Protein AF-A0A965QT17-F1 (afdb_monomer)

Radius of gyration: 15.64 Å; Cα contacts (8 Å, |Δi|>4): 327; chains: 1; bounding box: 33×34×44 Å

Nearest PDB structures (foldseek):
  8vh8-assembly3_C  TM=6.368E-01  e=1.138E-03  Pasteurella multocida
  2y99-assembly1_A  TM=5.067E-01  e=1.369E-01  Comamonas testosteroni
  4xsu-assembly1_B  TM=4.949E-01  e=5.332E-01  Nostoc sp. PCC 7120 = FACHB-418
  4xsu-assembly1_A  TM=4.653E-01  e=5.688E-01  Nostoc sp. PCC 7120 = FACHB-418
  2vut-assembly15_G  TM=4.336E-01  e=2.215E+00  Aspergillus nidulans FGSC A4

Sequence (183 aa):
MFAHFDPAGAFDPHVLHALGQYRRHADRLVVVSASARRLPAGLATMVDEFVPRENVGYDFCSWRDGLRVLRPHDYDEVICVNDSVYGPLFDLGPALADPRTADADLWGMVLSDQAAARGRPCRPHLQSWFLGMRRRLLSAPAFEEFWTAVRPLPTKLDVIERYEIGYSEHVRRAGFRIAALYD

Solvent-accessible surface area (backbone atoms only — not comparable to full-atom values): 10136 Å² total; per-residue (Å²): 65,37,24,40,76,35,99,85,34,60,82,51,73,63,52,55,48,19,49,58,54,51,43,77,76,39,97,69,35,37,38,20,21,34,46,27,84,68,80,59,77,91,42,61,88,54,39,79,40,79,45,59,46,70,79,59,35,58,59,67,40,31,47,42,59,43,40,69,73,66,45,59,73,81,40,66,60,50,47,40,32,44,66,92,52,94,42,67,89,58,83,58,64,66,69,77,67,32,76,72,38,68,86,34,28,35,32,22,56,37,38,39,58,65,36,80,46,94,92,50,75,61,49,71,17,41,47,64,61,33,35,38,36,21,41,77,37,52,72,29,67,69,42,49,59,51,53,75,62,63,63,70,54,98,43,72,62,52,42,38,49,60,45,36,38,32,46,39,47,51,44,46,74,70,72,46,42,72,30,33,77,39,111

Secondary structure (DSSP, 8-state):
-EEE--TTS---HHHHHHHHHHHTT-S--EEEESS-SS--GGGTTT-SEEEE--S-SHHHHHHHHHHHHH-GGG-SEEEEEESSS----S-SHHHHT-TTTTT-SEEEEEEE---SSTTSPP--EE-TTEEEEEHHHHTSHHHHHHHHH----SSHHHHIIIIIIHHHHHHHHTT--EEEEE-

Foldseek 3Di:
DEEEEDPQLDQDPLNVVALVQVLVPDPAAEYEYQRHPDDDPVCVVRHVYYHYDHNFQPQLVSVLVRCVVVVLLVDQKDKRAYPPDRDDPDHCVCVVPPPQCPQFQKEAAEWFQDALDPPGGGATFHARNIIMGGNVLSPDPLVVVLSVPRDGDPDPSCCCVCPGRVNRVSCVVVVTGYGHNYD

pLDDT: mean 95.93, std 2.85, range [86.31, 98.81]

Structure (mmCIF, N/CA/C/O backbone):
data_AF-A0A965QT17-F1
#
_entry.id   AF-A0A965QT17-F1
#
loop_
_atom_site.group_PDB
_atom_site.id
_atom_site.type_symbol
_atom_site.label_atom_id
_atom_site.label_alt_id
_atom_site.label_comp_id
_atom_site.label_asym_id
_atom_site.label_entity_id
_atom_site.label_seq_id
_atom_site.pdbx_PDB_ins_code
_atom_site.Cartn_x
_atom_site.Cartn_y
_atom_site.Cartn_z
_atom_site.occupancy
_atom_site.B_iso_or_equiv
_atom_site.auth_seq_id
_atom_site.auth_comp_id
_atom_site.auth_asym_id
_atom_site.auth_atom_id
_atom_site.pdbx_PDB_model_num
ATOM 1 N N . MET A 1 1 ? -3.421 -1.357 -5.075 1.00 96.56 1 MET A N 1
ATOM 2 C CA . MET A 1 1 ? -2.239 -0.495 -5.290 1.00 96.56 1 MET A CA 1
ATOM 3 C C . MET A 1 1 ? -0.981 -1.282 -4.965 1.00 96.56 1 MET A C 1
ATOM 5 O O . MET A 1 1 ? -0.827 -1.678 -3.820 1.00 96.56 1 MET A O 1
ATOM 9 N N . PHE A 1 2 ? -0.092 -1.497 -5.933 1.00 98.19 2 PHE A N 1
ATOM 10 C CA . PHE A 1 2 ? 1.164 -2.226 -5.731 1.00 98.19 2 PHE A CA 1
ATOM 11 C C . PHE A 1 2 ? 2.357 -1.286 -5.945 1.00 98.19 2 PHE A C 1
ATOM 13 O O . PHE A 1 2 ? 2.537 -0.764 -7.047 1.00 98.19 2 PHE A O 1
ATOM 20 N N . ALA A 1 3 ? 3.146 -1.038 -4.902 1.00 98.19 3 ALA A N 1
ATOM 21 C CA . ALA A 1 3 ? 4.411 -0.316 -4.997 1.00 98.19 3 ALA A CA 1
ATOM 22 C C . ALA A 1 3 ? 5.526 -1.299 -5.374 1.00 98.19 3 ALA A C 1
ATOM 24 O O . ALA A 1 3 ? 5.697 -2.314 -4.707 1.00 98.19 3 ALA A O 1
ATOM 25 N N . HIS A 1 4 ? 6.240 -1.002 -6.459 1.00 98.00 4 HIS A N 1
ATOM 26 C CA . HIS A 1 4 ? 7.287 -1.856 -7.012 1.00 98.00 4 HIS A CA 1
ATOM 27 C C . HIS A 1 4 ? 8.639 -1.141 -7.037 1.00 98.00 4 HIS A C 1
ATOM 29 O O . HIS A 1 4 ? 8.757 -0.039 -7.598 1.00 98.00 4 HIS A O 1
ATOM 35 N N . PHE A 1 5 ? 9.671 -1.793 -6.520 1.00 96.44 5 PHE A N 1
ATOM 36 C CA . PHE A 1 5 ? 11.053 -1.378 -6.658 1.00 96.44 5 PHE A CA 1
ATOM 37 C C . PHE A 1 5 ? 11.979 -2.579 -6.846 1.00 96.44 5 PHE A C 1
ATOM 39 O O . PHE A 1 5 ? 12.049 -3.489 -6.032 1.00 96.44 5 PHE A O 1
ATOM 46 N N . ASP A 1 6 ? 12.810 -2.470 -7.872 1.00 95.88 6 ASP A N 1
ATOM 47 C CA . ASP A 1 6 ? 13.912 -3.386 -8.135 1.00 95.88 6 ASP A CA 1
ATOM 48 C C . ASP A 1 6 ? 15.142 -2.578 -8.584 1.00 95.88 6 ASP A C 1
ATOM 50 O O . ASP A 1 6 ? 14.982 -1.689 -9.431 1.00 95.88 6 ASP A O 1
ATOM 54 N N . PRO A 1 7 ? 16.360 -2.848 -8.073 1.00 93.25 7 PRO A N 1
ATOM 55 C CA . PRO A 1 7 ? 17.566 -2.113 -8.457 1.00 93.25 7 PRO A CA 1
ATOM 56 C C . PRO A 1 7 ? 17.887 -2.137 -9.959 1.00 93.25 7 PRO A C 1
ATOM 58 O O . PRO A 1 7 ? 18.485 -1.186 -10.461 1.00 93.25 7 PRO A O 1
ATOM 61 N N . ALA A 1 8 ? 17.497 -3.193 -10.678 1.00 94.62 8 ALA A N 1
ATOM 62 C CA . ALA A 1 8 ? 17.659 -3.323 -12.126 1.00 94.62 8 ALA A CA 1
ATOM 63 C C . ALA A 1 8 ? 16.395 -2.917 -12.913 1.00 94.62 8 ALA A C 1
ATOM 65 O O . ALA A 1 8 ? 16.397 -2.939 -14.146 1.00 94.62 8 ALA A O 1
ATOM 66 N N . GLY A 1 9 ? 15.315 -2.530 -12.226 1.00 94.06 9 GLY A N 1
ATOM 67 C CA . GLY A 1 9 ? 14.012 -2.259 -12.833 1.00 94.06 9 GLY A CA 1
ATOM 68 C C . GLY A 1 9 ? 13.319 -3.508 -13.384 1.00 94.06 9 GLY A C 1
ATOM 69 O O . GLY A 1 9 ? 12.422 -3.379 -14.222 1.00 94.06 9 GLY A O 1
ATOM 70 N N . ALA A 1 10 ? 13.748 -4.698 -12.962 1.00 95.94 10 ALA A N 1
ATOM 71 C CA . ALA A 1 10 ? 13.149 -5.969 -13.333 1.00 95.94 10 ALA A CA 1
ATOM 72 C C . ALA A 1 10 ? 11.898 -6.254 -12.495 1.00 95.94 10 ALA A C 1
ATOM 74 O O . ALA A 1 10 ? 11.727 -5.712 -11.413 1.00 95.94 10 ALA A O 1
ATOM 75 N N . PHE A 1 11 ? 11.022 -7.113 -13.013 1.00 96.75 11 PHE A N 1
ATOM 76 C CA . PHE A 1 11 ? 9.922 -7.689 -12.246 1.00 96.75 11 PHE A CA 1
ATOM 77 C C . PHE A 1 11 ? 10.277 -9.140 -11.945 1.00 96.75 11 PHE A C 1
ATOM 79 O O . PHE A 1 11 ? 10.173 -10.001 -12.824 1.00 96.75 11 PHE A O 1
ATOM 86 N N . ASP A 1 12 ? 10.724 -9.398 -10.722 1.00 95.31 12 ASP A N 1
ATOM 87 C CA . ASP A 1 12 ? 11.158 -10.729 -10.312 1.00 95.31 12 ASP A CA 1
ATOM 88 C C . ASP A 1 12 ? 10.005 -11.745 -10.298 1.00 95.31 12 ASP A C 1
ATOM 90 O O . ASP A 1 12 ? 8.842 -11.371 -10.117 1.00 95.31 12 ASP A O 1
ATOM 94 N N . PRO A 1 13 ? 10.294 -13.058 -10.406 1.00 94.81 13 PRO A N 1
ATOM 95 C CA . PRO A 1 13 ? 9.265 -14.099 -10.406 1.00 94.81 13 PRO A CA 1
ATOM 96 C C . PRO A 1 13 ? 8.286 -14.025 -9.225 1.00 94.81 13 PRO A C 1
ATOM 98 O O . PRO A 1 13 ? 7.099 -14.304 -9.393 1.00 94.81 13 PRO A O 1
ATOM 101 N N . HIS A 1 14 ? 8.756 -13.619 -8.041 1.00 94.25 14 HIS A N 1
ATOM 102 C CA . HIS A 1 14 ? 7.897 -13.459 -6.867 1.00 94.25 14 HIS A CA 1
ATOM 103 C C . HIS A 1 14 ? 6.927 -12.273 -7.012 1.00 94.25 14 HIS A C 1
ATOM 105 O O . HIS A 1 14 ? 5.775 -12.387 -6.600 1.00 94.25 14 HIS A O 1
ATOM 111 N N . VAL A 1 15 ? 7.343 -11.181 -7.665 1.00 96.19 15 VAL A N 1
ATOM 112 C CA . VAL A 1 15 ? 6.473 -10.042 -7.996 1.00 96.19 15 VAL A CA 1
ATOM 113 C C . VAL A 1 15 ? 5.411 -10.480 -8.999 1.00 96.19 15 VAL A C 1
ATOM 115 O O . VAL A 1 15 ? 4.235 -10.163 -8.832 1.00 96.19 15 VAL A O 1
ATOM 118 N N . LEU A 1 16 ? 5.791 -11.267 -10.013 1.00 95.56 16 LEU A N 1
ATOM 119 C CA . LEU A 1 16 ? 4.835 -11.800 -10.992 1.00 95.56 16 LEU A CA 1
ATOM 120 C C . LEU A 1 16 ? 3.768 -12.661 -10.316 1.00 95.56 16 LEU A C 1
ATOM 122 O O . LEU A 1 16 ? 2.577 -12.523 -10.599 1.00 95.56 16 LEU A O 1
ATOM 126 N N . HIS A 1 17 ? 4.200 -13.524 -9.396 1.00 95.00 17 HIS A N 1
ATOM 127 C CA . HIS A 1 17 ? 3.304 -14.339 -8.590 1.00 95.00 17 HIS A CA 1
ATOM 128 C C . HIS A 1 17 ? 2.365 -13.471 -7.744 1.00 95.00 17 HIS A C 1
ATOM 130 O O . HIS A 1 17 ? 1.152 -13.675 -7.782 1.00 95.00 17 HIS A O 1
ATOM 136 N N . ALA A 1 18 ? 2.911 -12.483 -7.031 1.00 96.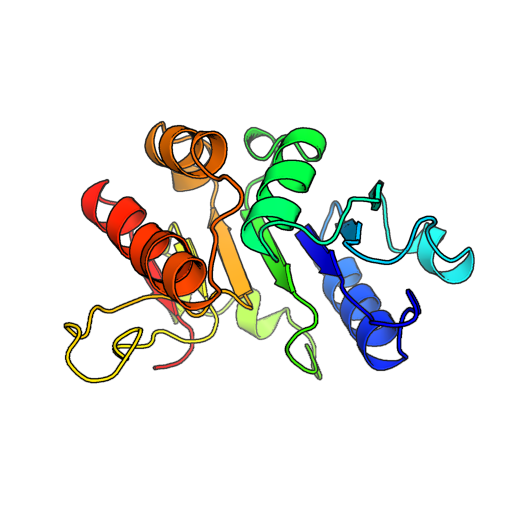25 18 ALA A N 1
ATOM 137 C CA . ALA A 1 18 ? 2.151 -11.579 -6.178 1.00 96.25 18 ALA A CA 1
ATOM 138 C C . ALA A 1 18 ? 1.067 -10.828 -6.963 1.00 96.25 18 ALA A C 1
ATOM 140 O O . ALA A 1 18 ? -0.102 -10.848 -6.578 1.00 96.25 18 ALA A O 1
ATOM 141 N N . LEU A 1 19 ? 1.424 -10.227 -8.104 1.00 96.81 19 LEU A N 1
ATOM 142 C CA . LEU A 1 19 ? 0.476 -9.543 -8.988 1.00 96.81 19 LEU A CA 1
ATOM 143 C C . LEU A 1 19 ? -0.631 -10.489 -9.467 1.00 96.81 19 LEU A C 1
ATOM 145 O O . LEU A 1 19 ? -1.801 -10.109 -9.471 1.00 96.81 19 LEU A O 1
ATOM 149 N N . GLY A 1 20 ? -0.279 -11.734 -9.799 1.00 95.62 20 GLY A N 1
ATOM 150 C CA . GLY A 1 20 ? -1.243 -12.770 -10.160 1.00 95.62 20 GLY A CA 1
ATOM 151 C C . GLY A 1 20 ? -2.225 -13.108 -9.035 1.00 95.62 20 GLY A C 1
ATOM 152 O O . GLY A 1 20 ? -3.404 -13.318 -9.313 1.00 95.62 20 GLY A O 1
ATOM 153 N N . GLN A 1 21 ? -1.780 -13.127 -7.774 1.00 95.56 21 GLN A N 1
ATOM 154 C CA . GLN A 1 21 ? -2.676 -13.329 -6.630 1.00 95.56 21 GLN A CA 1
ATOM 155 C C . GLN A 1 21 ? -3.573 -12.116 -6.390 1.00 95.56 21 GLN A C 1
ATOM 157 O O . GLN A 1 21 ? -4.787 -12.273 -6.288 1.00 95.56 21 GLN A O 1
ATOM 162 N N . TYR A 1 22 ? -3.013 -10.903 -6.355 1.00 96.50 22 TYR A N 1
ATOM 163 C CA . TYR A 1 22 ? -3.805 -9.689 -6.139 1.00 96.50 22 TYR A CA 1
ATOM 164 C C . TYR A 1 22 ? -4.845 -9.478 -7.239 1.00 96.50 22 TYR A C 1
ATOM 166 O O . TYR A 1 22 ? -5.971 -9.085 -6.943 1.00 96.50 22 TYR A O 1
ATOM 174 N N . ARG A 1 23 ? -4.521 -9.802 -8.499 1.00 96.00 23 ARG A N 1
ATOM 175 C CA . ARG A 1 23 ? -5.469 -9.668 -9.612 1.00 96.00 23 ARG A CA 1
ATOM 176 C C . ARG A 1 23 ? -6.730 -10.521 -9.441 1.00 96.00 23 ARG A C 1
ATOM 178 O O . ARG A 1 23 ? -7.779 -10.136 -9.942 1.00 96.00 23 ARG A O 1
ATOM 185 N N . ARG A 1 24 ? -6.661 -11.650 -8.728 1.00 95.69 24 ARG A N 1
ATOM 186 C CA . ARG A 1 24 ? -7.833 -12.514 -8.478 1.00 95.69 24 ARG A CA 1
ATOM 187 C C . ARG A 1 24 ? -8.881 -11.866 -7.575 1.00 95.69 24 ARG A C 1
ATOM 189 O O . ARG A 1 24 ? -10.032 -12.277 -7.623 1.00 95.69 24 ARG A O 1
ATOM 196 N N . HIS A 1 25 ? -8.472 -10.886 -6.772 1.00 96.31 25 HIS A N 1
ATOM 197 C CA . HIS A 1 25 ? -9.303 -10.258 -5.740 1.00 96.31 25 HIS A CA 1
ATOM 198 C C . HIS A 1 25 ? -9.552 -8.769 -5.983 1.00 96.31 25 HIS A C 1
ATOM 200 O O . HIS A 1 25 ? -10.379 -8.173 -5.304 1.00 96.31 25 HIS A O 1
ATOM 206 N N . ALA A 1 26 ? -8.826 -8.153 -6.916 1.00 96.75 26 ALA A N 1
ATOM 207 C CA . ALA A 1 26 ? -8.920 -6.729 -7.194 1.00 96.75 26 ALA A CA 1
ATOM 208 C C . ALA A 1 26 ? -9.661 -6.469 -8.507 1.00 96.75 26 ALA A C 1
ATOM 210 O O . ALA A 1 26 ? -9.208 -6.906 -9.568 1.00 96.75 26 ALA A O 1
ATOM 211 N N . ASP A 1 27 ? -10.716 -5.653 -8.447 1.00 96.44 27 ASP A N 1
ATOM 212 C CA . ASP A 1 27 ? -11.390 -5.127 -9.640 1.00 96.44 27 ASP A CA 1
ATOM 213 C C . ASP A 1 27 ? -10.428 -4.301 -10.501 1.00 96.44 27 ASP A C 1
ATOM 215 O O . ASP A 1 27 ? -10.435 -4.404 -11.731 1.00 96.44 27 ASP A O 1
ATOM 219 N N . ARG A 1 28 ? -9.547 -3.533 -9.841 1.00 97.94 28 ARG A N 1
ATOM 220 C CA . ARG A 1 28 ? -8.507 -2.727 -10.483 1.00 97.94 28 ARG A CA 1
ATOM 221 C C . ARG A 1 28 ? -7.150 -2.871 -9.799 1.00 97.94 28 ARG A C 1
ATOM 223 O O . ARG A 1 28 ? -7.013 -2.635 -8.597 1.00 97.94 28 ARG A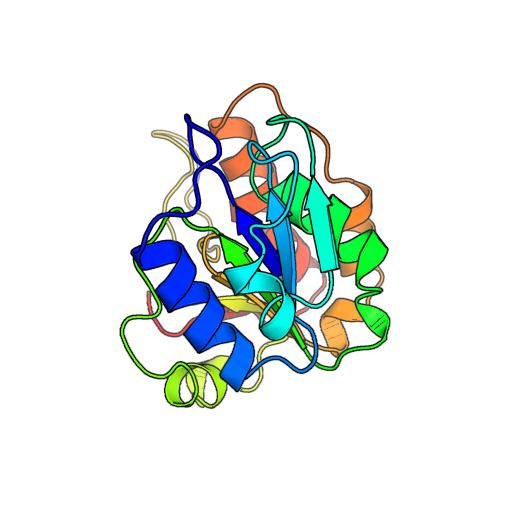 O 1
ATOM 230 N N . LEU A 1 29 ? -6.121 -3.180 -10.582 1.00 98.12 29 LEU A N 1
ATOM 231 C CA . LEU A 1 29 ? -4.736 -3.305 -10.147 1.00 98.12 29 LEU A CA 1
ATOM 232 C C . LEU A 1 29 ? -3.860 -2.225 -10.788 1.00 98.12 29 LEU A C 1
ATOM 234 O O . LEU A 1 29 ? -3.512 -2.278 -11.965 1.00 98.12 29 LEU A O 1
ATOM 238 N N . VAL A 1 30 ? -3.460 -1.258 -9.967 1.00 98.44 30 VAL A N 1
ATOM 239 C CA . VAL A 1 30 ? -2.489 -0.221 -10.333 1.00 98.44 30 VAL A CA 1
ATOM 240 C C . VAL A 1 30 ? -1.121 -0.599 -9.777 1.00 98.44 30 VAL A C 1
ATOM 242 O O . VAL A 1 30 ? -0.983 -0.797 -8.562 1.00 98.44 30 VAL A O 1
ATOM 245 N N . VAL A 1 31 ? -0.116 -0.645 -10.649 1.00 98.50 31 VAL A N 1
ATOM 246 C CA . VAL A 1 31 ? 1.292 -0.824 -10.282 1.00 98.50 31 VAL A CA 1
ATOM 247 C C . VAL A 1 31 ? 2.012 0.508 -10.412 1.00 98.50 31 VAL A C 1
ATOM 249 O O . VAL A 1 31 ? 2.011 1.133 -11.470 1.00 98.50 31 VAL A O 1
ATOM 252 N N . VAL A 1 32 ? 2.672 0.926 -9.3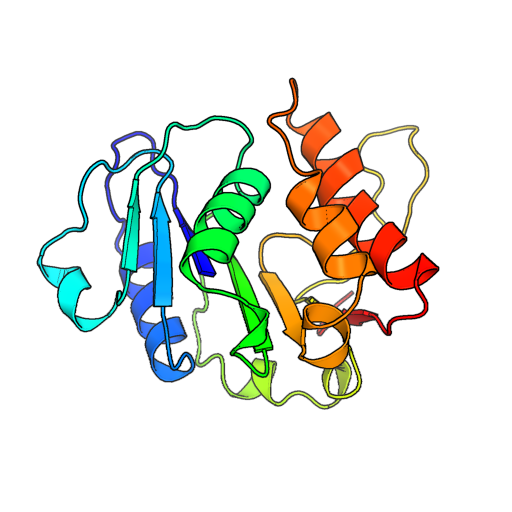39 1.00 98.50 32 VAL A N 1
ATOM 253 C CA . VAL A 1 32 ? 3.511 2.121 -9.320 1.00 98.50 32 VAL A CA 1
ATOM 254 C C . VAL A 1 32 ? 4.945 1.673 -9.144 1.00 98.50 32 VAL A C 1
ATOM 256 O O . VAL A 1 32 ? 5.281 1.120 -8.099 1.00 98.50 32 VAL A O 1
ATOM 259 N N . SER A 1 33 ? 5.794 1.901 -10.145 1.00 98.06 33 SER A N 1
A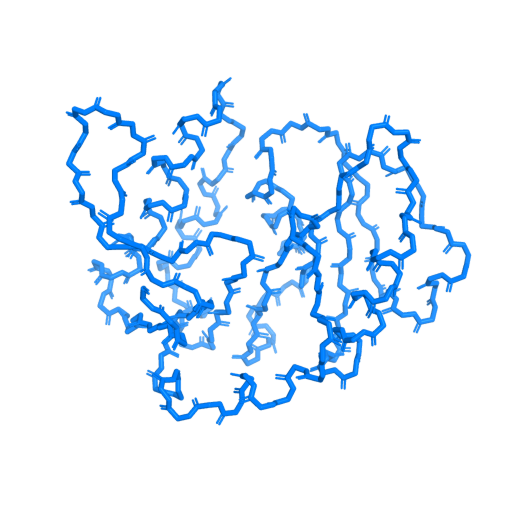TOM 260 C CA . SER A 1 33 ? 7.191 1.483 -10.064 1.00 98.06 33 SER A CA 1
ATOM 261 C C . SER A 1 33 ? 8.144 2.652 -9.900 1.00 98.06 33 SER A C 1
ATOM 263 O O . SER A 1 33 ? 8.161 3.575 -10.710 1.00 9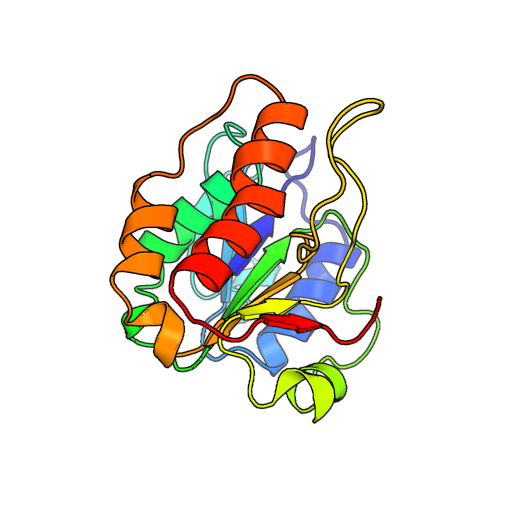8.06 33 SER A O 1
ATOM 265 N N . ALA A 1 34 ? 8.978 2.562 -8.867 1.00 96.69 34 ALA A N 1
ATOM 266 C CA . ALA A 1 34 ? 10.057 3.495 -8.571 1.00 96.69 34 ALA A CA 1
ATOM 267 C C . ALA A 1 34 ? 11.353 3.216 -9.364 1.00 96.69 34 ALA A C 1
ATOM 269 O O . ALA A 1 34 ? 12.327 3.951 -9.217 1.00 96.69 34 ALA A O 1
ATOM 270 N N . SER A 1 35 ? 11.392 2.164 -10.188 1.00 95.69 35 SER A N 1
ATOM 271 C CA . SER A 1 35 ? 12.585 1.769 -10.951 1.00 95.69 35 SER A CA 1
ATOM 272 C C . SER A 1 35 ? 12.291 1.433 -12.414 1.00 95.69 35 SER A C 1
ATOM 274 O O . SER A 1 35 ? 13.023 1.866 -13.308 1.00 95.69 35 SER A O 1
ATOM 276 N N . ALA A 1 36 ? 11.202 0.715 -12.695 1.00 96.25 36 ALA A N 1
ATOM 277 C CA . ALA A 1 36 ? 10.820 0.355 -14.052 1.00 96.25 36 ALA A CA 1
ATOM 278 C C . ALA A 1 36 ? 10.167 1.540 -14.781 1.00 96.25 36 ALA A C 1
ATOM 280 O O . ALA A 1 36 ? 9.266 2.203 -14.270 1.00 96.25 36 ALA A O 1
ATOM 281 N N . ARG A 1 37 ? 10.589 1.787 -16.027 1.00 95.94 37 ARG A N 1
ATOM 282 C CA . ARG A 1 37 ? 10.021 2.849 -16.885 1.00 95.94 37 ARG A CA 1
ATOM 283 C C . ARG A 1 37 ? 8.827 2.395 -17.721 1.00 95.94 37 ARG A C 1
ATOM 285 O O . ARG A 1 37 ? 8.089 3.232 -18.226 1.00 95.94 37 ARG A O 1
ATOM 292 N N . ARG A 1 38 ? 8.651 1.085 -17.886 1.00 95.81 38 ARG A N 1
ATOM 293 C CA . ARG A 1 38 ? 7.576 0.475 -18.674 1.00 95.81 38 ARG A CA 1
ATOM 294 C C . ARG A 1 38 ? 7.101 -0.809 -18.015 1.00 95.81 38 ARG A C 1
ATOM 296 O O . ARG A 1 38 ? 7.910 -1.527 -17.429 1.00 95.81 38 ARG A O 1
ATOM 303 N N . LEU A 1 39 ? 5.820 -1.112 -18.184 1.00 96.88 39 LEU A N 1
ATOM 304 C CA . LEU A 1 39 ? 5.263 -2.400 -17.805 1.00 96.88 39 LEU A CA 1
ATOM 305 C C . LEU A 1 39 ? 5.751 -3.484 -18.790 1.00 96.88 39 LEU A C 1
ATOM 307 O O . LEU A 1 39 ? 5.655 -3.283 -20.006 1.00 96.88 39 LEU A O 1
ATOM 311 N N . PRO A 1 40 ? 6.267 -4.630 -18.316 1.00 95.38 40 PRO A N 1
ATOM 312 C CA . PRO A 1 40 ? 6.517 -5.787 -19.169 1.00 95.38 40 PRO A CA 1
ATOM 313 C C . PRO A 1 40 ? 5.236 -6.254 -19.873 1.00 95.38 40 PRO A C 1
ATOM 315 O O . PRO A 1 40 ? 4.183 -6.355 -19.248 1.00 95.38 40 PRO A O 1
ATOM 318 N N . ALA A 1 41 ? 5.329 -6.607 -21.160 1.00 93.75 41 ALA A N 1
ATOM 319 C CA . ALA A 1 41 ? 4.164 -6.994 -21.967 1.00 93.75 41 ALA A CA 1
ATOM 320 C C . ALA A 1 41 ? 3.359 -8.159 -21.357 1.00 93.75 41 ALA A C 1
ATOM 322 O O . ALA A 1 41 ? 2.134 -8.170 -21.437 1.00 93.75 41 ALA A O 1
ATOM 323 N N . GLY A 1 42 ? 4.035 -9.099 -20.687 1.00 93.88 42 GLY A N 1
ATOM 324 C CA . GLY A 1 42 ? 3.391 -10.225 -20.003 1.00 93.88 42 GLY A CA 1
ATOM 325 C C . GLY A 1 42 ? 2.505 -9.842 -18.810 1.00 93.88 42 GLY A C 1
ATOM 326 O O . GLY A 1 42 ? 1.759 -10.688 -18.333 1.00 93.88 42 GLY A O 1
ATOM 327 N N . LEU A 1 43 ? 2.561 -8.593 -18.330 1.00 96.00 43 LEU A N 1
ATOM 328 C CA . LEU A 1 43 ? 1.741 -8.106 -17.211 1.00 96.00 43 LEU A CA 1
ATOM 329 C C . LEU A 1 43 ? 0.546 -7.266 -17.655 1.00 96.00 43 LEU A C 1
ATOM 331 O O . LEU A 1 43 ? -0.286 -6.926 -16.818 1.00 96.00 43 LEU A O 1
ATOM 335 N N . ALA A 1 44 ? 0.423 -6.965 -18.949 1.00 94.50 44 ALA A N 1
ATOM 336 C CA . ALA A 1 44 ? -0.640 -6.108 -19.472 1.00 94.50 44 ALA A CA 1
ATOM 337 C C . ALA A 1 44 ? -2.055 -6.673 -19.241 1.00 94.50 44 ALA A C 1
ATOM 339 O O . ALA A 1 44 ? -3.020 -5.921 -19.237 1.00 94.50 44 ALA A O 1
ATOM 340 N N . THR A 1 45 ? -2.193 -7.987 -19.038 1.00 93.75 45 THR A N 1
ATOM 341 C CA . THR A 1 45 ? -3.478 -8.633 -18.717 1.00 93.75 45 THR A CA 1
ATOM 342 C C . THR A 1 45 ? -3.807 -8.631 -17.222 1.00 93.75 45 THR A C 1
ATOM 344 O O . THR A 1 45 ? -4.946 -8.904 -16.849 1.00 93.75 45 THR A O 1
ATOM 347 N N . MET A 1 46 ? -2.821 -8.359 -16.361 1.00 95.81 46 MET A N 1
ATOM 348 C CA . MET A 1 46 ? -2.985 -8.345 -14.904 1.00 95.81 46 MET A CA 1
ATOM 349 C C . MET A 1 46 ? -3.022 -6.930 -14.334 1.00 95.81 46 MET A C 1
ATOM 351 O O . MET A 1 46 ? -3.630 -6.723 -13.292 1.00 95.81 46 MET A O 1
ATOM 355 N N . VAL A 1 47 ? -2.354 -5.978 -14.983 1.00 98.00 47 VAL A N 1
ATOM 356 C CA . VAL A 1 47 ? -2.178 -4.611 -14.492 1.00 98.00 47 VAL A CA 1
ATOM 357 C C . VAL A 1 47 ? -2.991 -3.661 -15.356 1.00 98.00 47 VAL A C 1
ATOM 359 O O . VAL A 1 47 ? -2.685 -3.476 -16.532 1.00 98.00 47 VAL A O 1
ATOM 362 N N . ASP A 1 48 ? -3.998 -3.037 -14.753 1.00 97.69 48 ASP A N 1
ATOM 363 C CA . ASP A 1 48 ? -4.889 -2.099 -15.437 1.00 97.69 48 ASP A CA 1
ATOM 364 C C . ASP A 1 48 ? -4.226 -0.733 -15.655 1.00 97.69 48 ASP A C 1
ATOM 366 O O . ASP A 1 48 ? -4.540 -0.031 -16.610 1.00 97.69 48 ASP A O 1
ATOM 370 N N . GLU A 1 49 ? -3.307 -0.346 -14.767 1.00 97.69 49 GLU A N 1
ATOM 371 C CA . GLU A 1 49 ? -2.623 0.945 -14.823 1.00 97.69 49 GLU A CA 1
ATOM 372 C C . GLU A 1 49 ? -1.176 0.815 -14.342 1.00 97.69 49 GLU A C 1
ATOM 374 O O . GLU A 1 49 ? -0.906 0.237 -13.283 1.00 97.69 49 GLU A O 1
ATOM 379 N N . PHE A 1 50 ? -0.243 1.400 -15.090 1.00 98.19 50 PHE A N 1
ATOM 380 C CA . PHE A 1 50 ? 1.169 1.422 -14.732 1.00 98.19 50 PHE A CA 1
ATOM 381 C C . PHE A 1 50 ? 1.686 2.855 -14.617 1.00 98.19 50 PHE A C 1
ATOM 383 O O . PHE A 1 50 ? 1.656 3.617 -15.581 1.00 98.19 50 PHE A O 1
ATOM 390 N N . VAL A 1 51 ? 2.218 3.198 -13.445 1.00 98.12 51 VAL A N 1
ATOM 391 C CA . VAL A 1 51 ? 2.733 4.535 -13.138 1.00 98.12 51 VAL A CA 1
ATOM 392 C C . VAL A 1 51 ? 4.241 4.450 -12.874 1.00 98.12 51 VAL A C 1
ATOM 394 O O . VAL A 1 51 ? 4.650 4.071 -11.772 1.00 98.12 51 VAL A O 1
ATOM 397 N N . PRO A 1 52 ? 5.100 4.785 -13.852 1.00 97.25 52 PRO A N 1
ATOM 398 C CA . PRO A 1 52 ? 6.528 4.910 -13.604 1.00 97.25 52 PRO A CA 1
ATOM 399 C C . PRO A 1 52 ? 6.814 6.197 -12.825 1.00 97.25 52 PRO A C 1
ATOM 401 O O . PRO A 1 52 ? 6.285 7.264 -13.141 1.00 97.25 52 PRO A O 1
ATOM 404 N N . ARG A 1 53 ? 7.702 6.121 -11.837 1.00 95.75 53 ARG A N 1
ATOM 405 C CA . ARG A 1 53 ? 8.171 7.279 -11.070 1.00 95.75 53 ARG A CA 1
ATOM 406 C C . ARG A 1 53 ? 9.646 7.153 -10.714 1.00 95.75 53 ARG A C 1
ATOM 408 O O . ARG A 1 53 ? 10.269 6.115 -10.905 1.00 95.75 53 ARG A O 1
ATOM 415 N N . GLU A 1 54 ? 10.215 8.243 -10.221 1.00 93.12 54 GLU A N 1
ATOM 416 C CA . GLU A 1 54 ? 11.558 8.228 -9.643 1.00 93.12 54 GLU A CA 1
ATOM 417 C C . GLU A 1 54 ? 11.545 7.577 -8.257 1.00 93.12 54 GLU A C 1
ATOM 419 O O . GLU A 1 54 ? 10.560 7.693 -7.519 1.00 93.12 54 GLU A O 1
ATOM 424 N N . ASN A 1 55 ? 12.658 6.943 -7.879 1.00 90.88 55 ASN A N 1
ATOM 425 C CA . ASN A 1 55 ? 12.829 6.340 -6.559 1.00 90.88 55 ASN A CA 1
ATOM 426 C C . ASN A 1 55 ? 13.069 7.388 -5.465 1.00 90.88 55 ASN A C 1
ATOM 428 O O . ASN A 1 55 ? 14.156 7.505 -4.902 1.00 90.88 55 ASN A O 1
ATOM 432 N N . VAL A 1 56 ? 12.040 8.182 -5.185 1.00 89.25 56 VAL A N 1
ATOM 433 C CA . VAL A 1 56 ? 12.073 9.255 -4.196 1.00 89.25 56 VAL A CA 1
ATOM 434 C C . VAL A 1 56 ? 10.862 9.124 -3.273 1.00 89.25 56 VAL A C 1
ATOM 436 O O . VAL A 1 56 ? 9.718 9.049 -3.725 1.00 89.25 56 VAL A O 1
ATOM 439 N N . GLY A 1 57 ? 11.103 9.117 -1.960 1.00 86.31 57 GLY A N 1
ATOM 440 C CA . GLY A 1 57 ? 10.045 9.092 -0.945 1.00 86.31 57 GLY A CA 1
ATOM 441 C C . GLY A 1 57 ? 9.373 7.733 -0.709 1.00 86.31 57 GLY A C 1
ATOM 442 O O . GLY A 1 57 ? 8.316 7.708 -0.079 1.00 86.31 57 GLY A O 1
ATOM 443 N N . TYR A 1 58 ? 9.988 6.639 -1.181 1.00 92.06 58 TYR A N 1
ATOM 444 C CA . TYR A 1 58 ? 9.604 5.245 -0.907 1.00 92.06 58 TYR A CA 1
ATOM 445 C C . TYR A 1 58 ? 8.122 4.929 -1.215 1.00 92.06 58 TYR A C 1
ATOM 447 O O . TYR A 1 58 ? 7.466 5.636 -1.991 1.00 92.06 58 TYR A O 1
ATOM 455 N N . ASP A 1 59 ? 7.605 3.847 -0.629 1.00 95.88 59 ASP A N 1
ATOM 456 C CA . ASP A 1 59 ? 6.298 3.267 -0.946 1.00 95.88 59 ASP A CA 1
ATOM 457 C C . ASP A 1 59 ? 5.138 4.222 -0.691 1.00 95.88 59 ASP A C 1
ATOM 459 O O . ASP A 1 59 ? 4.231 4.302 -1.510 1.00 95.88 59 ASP A O 1
ATOM 463 N N . PHE A 1 60 ? 5.194 5.037 0.365 1.00 97.50 60 PHE A N 1
ATOM 464 C CA . PHE A 1 60 ? 4.139 6.015 0.643 1.00 97.50 60 PHE A CA 1
ATOM 465 C C . PHE A 1 60 ? 3.974 7.042 -0.476 1.00 97.50 60 PHE A C 1
ATOM 467 O O . PHE A 1 60 ? 2.847 7.410 -0.811 1.00 97.50 60 PHE A O 1
ATOM 474 N N . CYS A 1 61 ? 5.067 7.486 -1.104 1.00 97.06 61 CYS A N 1
ATOM 475 C CA . CYS A 1 61 ? 4.949 8.344 -2.279 1.00 97.06 61 CYS A CA 1
ATOM 476 C C . CYS A 1 61 ? 4.444 7.566 -3.503 1.00 97.06 61 CYS A C 1
ATOM 478 O O . CYS A 1 61 ? 3.685 8.130 -4.290 1.00 97.06 61 CYS A O 1
ATOM 480 N N . SER A 1 62 ? 4.806 6.286 -3.644 1.00 97.62 62 SER A N 1
ATOM 481 C CA . SER A 1 62 ? 4.285 5.421 -4.709 1.00 97.62 62 SER A CA 1
ATOM 482 C C . SER A 1 62 ? 2.773 5.224 -4.568 1.00 97.62 62 SER A C 1
ATOM 484 O O . SER A 1 62 ? 2.033 5.458 -5.520 1.00 97.62 62 SER A O 1
ATOM 486 N N . TRP A 1 63 ? 2.283 4.900 -3.371 1.00 98.31 63 TRP A N 1
ATOM 487 C CA . TRP A 1 63 ? 0.855 4.792 -3.095 1.00 98.31 63 TRP A CA 1
ATOM 488 C C . TRP A 1 63 ? 0.143 6.129 -3.259 1.00 98.31 63 TRP A C 1
ATOM 490 O O . TRP A 1 63 ? -0.885 6.152 -3.916 1.00 98.31 63 TRP A O 1
ATOM 500 N N . ARG A 1 64 ? 0.694 7.254 -2.782 1.00 97.69 64 ARG A N 1
ATOM 501 C CA . ARG A 1 64 ? 0.114 8.589 -3.027 1.00 97.69 64 ARG A CA 1
ATOM 502 C C . ARG A 1 64 ? -0.090 8.859 -4.519 1.00 97.69 64 ARG A C 1
ATOM 504 O O . ARG A 1 64 ? -1.164 9.298 -4.924 1.00 97.69 64 ARG A O 1
ATOM 511 N N . ASP A 1 65 ? 0.947 8.647 -5.327 1.00 97.06 65 ASP A N 1
ATOM 512 C CA . ASP A 1 65 ? 0.895 8.927 -6.765 1.00 97.06 65 ASP A CA 1
ATOM 513 C C . ASP A 1 65 ? -0.102 8.000 -7.465 1.00 97.06 65 ASP A C 1
ATOM 515 O O . ASP A 1 65 ? -0.892 8.448 -8.292 1.00 97.06 65 ASP A O 1
ATOM 519 N N . GLY A 1 66 ? -0.143 6.734 -7.061 1.00 97.50 66 GLY A N 1
ATOM 520 C CA . GLY A 1 66 ? -1.108 5.779 -7.578 1.00 97.50 66 GLY A CA 1
ATOM 521 C C . GLY A 1 66 ? -2.553 6.015 -7.128 1.00 97.50 66 GLY A C 1
ATOM 522 O O . GLY A 1 66 ? -3.462 5.876 -7.937 1.00 97.50 66 GLY A O 1
ATOM 523 N N . LEU A 1 67 ? -2.783 6.445 -5.884 1.00 97.50 67 LEU A N 1
ATOM 524 C CA . LEU A 1 67 ? -4.106 6.810 -5.367 1.00 97.50 67 LEU A CA 1
ATOM 525 C C . LEU A 1 67 ? -4.717 7.958 -6.183 1.00 97.50 67 LEU A C 1
ATOM 527 O O . LEU A 1 67 ? -5.903 7.921 -6.498 1.00 97.50 67 LEU A O 1
ATOM 531 N N . ARG A 1 68 ? -3.914 8.938 -6.614 1.00 95.25 68 ARG A N 1
ATOM 532 C CA . ARG A 1 68 ? -4.392 10.019 -7.497 1.00 95.25 68 ARG A CA 1
ATOM 533 C C . ARG A 1 68 ? -4.948 9.500 -8.822 1.00 95.25 68 ARG A C 1
ATOM 535 O O . ARG A 1 68 ? -5.927 10.048 -9.316 1.00 95.25 68 ARG A O 1
ATOM 542 N N . VAL A 1 69 ? -4.336 8.457 -9.382 1.00 95.69 69 VAL A N 1
ATOM 543 C CA . VAL A 1 69 ? -4.794 7.830 -10.632 1.00 95.69 69 VAL A CA 1
ATOM 544 C C . VAL A 1 69 ? -5.981 6.900 -10.382 1.00 95.69 69 VAL A C 1
ATOM 546 O O . VAL A 1 69 ? -6.926 6.877 -11.167 1.00 95.69 69 VAL A O 1
ATOM 549 N N . LEU A 1 70 ? -5.957 6.163 -9.268 1.00 96.12 70 LEU A N 1
ATOM 550 C CA . LEU A 1 70 ? -7.002 5.212 -8.907 1.00 96.12 70 LEU A CA 1
ATOM 551 C C . LEU A 1 70 ? -8.348 5.905 -8.671 1.00 96.12 70 LEU A C 1
ATOM 553 O O . LEU A 1 70 ? -9.362 5.355 -9.088 1.00 96.12 70 LEU A O 1
ATOM 557 N N . ARG A 1 71 ? -8.341 7.100 -8.055 1.00 94.88 71 ARG A N 1
ATOM 558 C CA . ARG A 1 71 ? -9.518 7.794 -7.490 1.00 94.88 71 ARG A CA 1
ATOM 559 C C . ARG A 1 71 ? -10.167 6.943 -6.384 1.00 94.88 71 ARG A C 1
ATOM 561 O O . ARG A 1 71 ? -11.200 6.317 -6.604 1.00 94.88 71 ARG A O 1
ATOM 568 N N . PRO A 1 72 ? -9.553 6.874 -5.191 1.00 96.31 72 PRO A N 1
ATOM 569 C CA . PRO A 1 72 ? -9.895 5.898 -4.152 1.00 96.31 72 PRO A CA 1
ATOM 570 C C . PRO A 1 72 ? -11.356 5.946 -3.696 1.00 96.31 72 PRO A C 1
ATOM 572 O O . PRO A 1 72 ? -11.901 4.917 -3.319 1.00 96.31 72 PRO A O 1
ATOM 575 N N . HIS A 1 73 ? -12.004 7.109 -3.782 1.00 96.00 73 HIS A N 1
ATOM 576 C CA . HIS A 1 73 ? -13.414 7.298 -3.423 1.00 96.00 73 HIS A CA 1
ATOM 577 C C . HIS A 1 73 ? -14.389 6.448 -4.234 1.00 96.00 73 HIS A C 1
ATOM 579 O O . HIS A 1 73 ? -15.508 6.227 -3.774 1.00 96.00 73 HIS A O 1
ATOM 585 N N . ASP A 1 74 ? -13.973 5.955 -5.402 1.00 96.38 74 ASP A N 1
ATOM 586 C CA . ASP A 1 74 ? -14.796 5.112 -6.267 1.00 96.38 74 ASP A CA 1
ATOM 587 C C . ASP A 1 74 ? -14.921 3.668 -5.717 1.00 96.38 74 ASP A C 1
ATOM 589 O O . ASP A 1 74 ? -15.878 2.973 -6.056 1.00 96.38 74 ASP A O 1
ATOM 593 N N . TYR A 1 75 ? -14.053 3.225 -4.792 1.00 97.88 75 TYR A N 1
ATOM 594 C CA . TYR A 1 75 ? -13.937 1.817 -4.357 1.00 97.88 75 TYR A CA 1
ATOM 595 C C . TYR A 1 75 ? -14.342 1.580 -2.900 1.00 97.88 75 TYR A C 1
ATOM 597 O O . TYR A 1 75 ? -14.210 2.460 -2.049 1.00 97.88 75 TYR A O 1
ATOM 605 N N . ASP A 1 76 ? -14.836 0.370 -2.608 1.00 97.56 76 ASP A N 1
ATOM 606 C CA . ASP A 1 76 ? -15.236 -0.025 -1.247 1.00 97.56 76 ASP A CA 1
ATOM 607 C C . ASP A 1 76 ? -14.035 -0.283 -0.357 1.00 97.56 76 ASP A C 1
ATOM 609 O O . ASP A 1 76 ? -14.090 -0.085 0.858 1.00 97.56 76 ASP A O 1
ATOM 613 N N . GLU A 1 77 ? -12.938 -0.683 -0.984 1.00 98.31 77 GLU A N 1
ATOM 614 C CA . GLU A 1 77 ? -11.686 -0.971 -0.334 1.00 98.31 77 GLU A CA 1
ATOM 615 C C . GLU A 1 77 ? -10.527 -0.702 -1.291 1.00 98.31 77 GLU A C 1
ATOM 617 O O . GLU A 1 77 ? -10.564 -1.053 -2.471 1.00 98.31 77 GLU A O 1
ATOM 622 N N . VAL A 1 78 ? -9.475 -0.077 -0.771 1.00 98.62 78 VAL A N 1
ATOM 623 C CA . VAL A 1 78 ? -8.203 0.079 -1.469 1.00 98.62 78 VAL A CA 1
ATOM 624 C C . VAL A 1 78 ? -7.116 -0.544 -0.618 1.00 98.62 78 VAL A C 1
ATOM 626 O O . VAL A 1 78 ? -6.873 -0.115 0.508 1.00 98.62 78 VAL A O 1
ATOM 629 N N . ILE A 1 79 ? -6.433 -1.532 -1.190 1.00 98.50 79 ILE A N 1
ATOM 630 C CA . ILE A 1 79 ? -5.292 -2.188 -0.558 1.00 98.50 79 ILE A CA 1
ATOM 631 C C . ILE A 1 79 ? -4.002 -1.635 -1.162 1.00 98.50 79 ILE A C 1
ATOM 633 O O . ILE A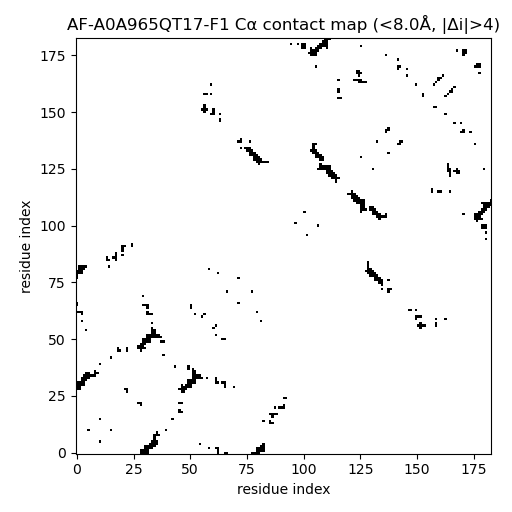 1 79 ? -3.794 -1.684 -2.380 1.00 98.50 79 ILE A O 1
ATOM 637 N N . CYS A 1 80 ? -3.141 -1.104 -0.304 1.00 98.56 80 CYS A N 1
ATOM 638 C CA 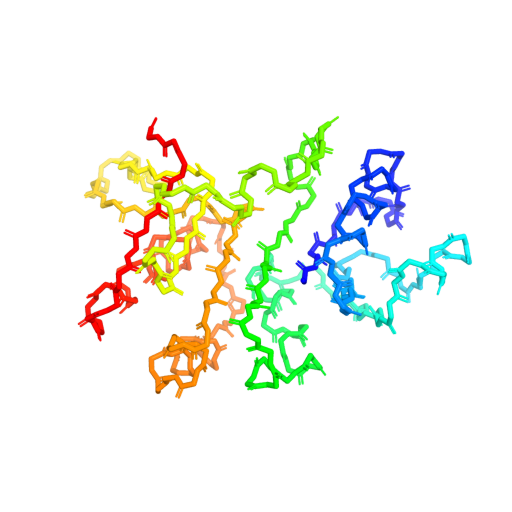. CYS A 1 80 ? -1.779 -0.690 -0.599 1.00 98.56 80 CYS A CA 1
ATOM 639 C C . CYS A 1 80 ? -0.811 -1.774 -0.133 1.00 98.56 80 CYS A C 1
ATOM 641 O O . CYS A 1 80 ? -0.796 -2.134 1.040 1.00 98.56 80 CYS A O 1
ATOM 643 N N . VAL A 1 81 ? -0.011 -2.287 -1.064 1.00 98.06 81 VAL A N 1
ATOM 644 C CA . VAL A 1 81 ? 1.021 -3.297 -0.807 1.00 98.06 81 VAL A CA 1
ATOM 645 C C . VAL A 1 81 ? 2.330 -2.891 -1.468 1.00 98.06 81 VAL A C 1
ATOM 647 O O . VAL A 1 81 ? 2.324 -2.077 -2.401 1.00 98.06 81 VAL A O 1
ATOM 650 N N . ASN A 1 82 ? 3.442 -3.448 -0.998 1.00 96.44 82 ASN A N 1
ATOM 651 C CA . ASN A 1 82 ? 4.752 -3.328 -1.638 1.00 96.44 82 ASN A CA 1
ATOM 652 C C . ASN A 1 82 ? 5.373 -4.713 -1.888 1.00 96.44 82 ASN A C 1
ATOM 654 O O . ASN A 1 82 ? 4.848 -5.734 -1.445 1.00 96.44 82 ASN A O 1
ATOM 658 N N . ASP A 1 83 ? 6.491 -4.734 -2.601 1.00 94.31 83 ASP A N 1
ATOM 659 C CA . ASP A 1 83 ? 7.284 -5.928 -2.913 1.00 94.31 83 ASP A CA 1
ATOM 660 C C . ASP A 1 83 ? 8.415 -6.201 -1.909 1.00 94.31 83 ASP A C 1
ATOM 662 O O . ASP A 1 83 ? 9.270 -7.051 -2.141 1.00 94.31 83 ASP A O 1
ATOM 666 N N . SER A 1 84 ? 8.415 -5.536 -0.748 1.00 91.75 84 SER A N 1
ATOM 667 C CA . SER A 1 84 ? 9.420 -5.792 0.296 1.00 91.75 84 SER A CA 1
ATOM 668 C C . SER A 1 84 ? 9.229 -7.136 1.015 1.00 91.75 84 SER A C 1
ATOM 670 O O . SER A 1 84 ? 10.102 -7.563 1.773 1.00 91.75 84 SER A O 1
ATOM 672 N N . VAL A 1 85 ? 8.098 -7.810 0.774 1.00 90.81 85 VAL A N 1
ATOM 673 C CA . VAL A 1 85 ? 7.754 -9.124 1.324 1.00 90.81 85 VAL A CA 1
ATOM 674 C C . VAL A 1 85 ? 7.489 -10.130 0.206 1.00 90.81 85 VAL A C 1
ATOM 676 O O . VAL A 1 85 ? 6.864 -9.823 -0.808 1.00 90.81 85 VAL A O 1
ATOM 679 N N . TYR A 1 86 ? 7.910 -11.378 0.418 1.00 89.19 86 TYR A N 1
ATOM 680 C CA . TYR A 1 86 ? 7.538 -12.482 -0.463 1.00 89.19 86 TYR A CA 1
ATOM 681 C C . TYR A 1 86 ? 6.081 -12.866 -0.210 1.00 89.19 86 TYR A C 1
ATOM 683 O O . TYR A 1 86 ? 5.778 -13.570 0.755 1.00 89.19 86 TYR A O 1
ATOM 691 N N . GLY A 1 87 ? 5.171 -12.428 -1.078 1.00 88.38 87 GLY A N 1
ATOM 692 C CA . GLY A 1 87 ? 3.789 -12.873 -1.004 1.00 88.38 87 GLY A CA 1
ATOM 693 C C . GLY A 1 87 ? 2.780 -12.063 -1.818 1.00 88.38 87 GLY A C 1
ATOM 694 O O . GLY A 1 87 ? 3.143 -11.095 -2.483 1.00 88.38 87 GLY A O 1
ATOM 695 N N . PRO A 1 88 ? 1.500 -12.460 -1.746 1.00 90.75 88 PRO A N 1
ATOM 696 C CA . PRO A 1 88 ? 0.998 -13.564 -0.923 1.00 90.75 88 PRO A CA 1
ATOM 697 C C . PRO A 1 88 ? 1.389 -14.931 -1.516 1.00 90.75 88 PRO A C 1
ATOM 699 O O . PRO A 1 88 ? 1.339 -15.122 -2.726 1.00 90.75 88 PRO A O 1
ATOM 702 N N . LEU A 1 89 ? 1.833 -15.865 -0.663 1.00 89.31 89 LEU A N 1
ATOM 703 C CA . LEU A 1 89 ? 2.237 -17.229 -1.069 1.00 89.31 89 LEU A CA 1
ATOM 704 C C . LEU A 1 89 ? 1.040 -18.172 -1.260 1.00 89.31 89 LEU A C 1
ATOM 706 O O . LEU A 1 89 ? 1.152 -19.222 -1.890 1.00 89.31 89 LEU A O 1
ATOM 710 N N . PHE A 1 90 ? -0.095 -17.795 -0.681 1.00 89.62 90 PHE A N 1
ATOM 711 C CA . PHE A 1 90 ? -1.352 -18.527 -0.707 1.00 89.62 90 PHE A CA 1
ATOM 712 C C . PHE A 1 90 ? -2.468 -17.600 -1.185 1.00 89.62 90 PHE A C 1
ATOM 714 O O . PHE A 1 90 ? -2.257 -16.400 -1.368 1.00 89.62 90 PHE A O 1
ATOM 721 N N . ASP A 1 91 ? -3.658 -18.163 -1.381 1.00 91.88 91 ASP A N 1
ATOM 722 C CA . ASP A 1 91 ? -4.834 -17.368 -1.705 1.00 91.88 91 ASP A CA 1
ATOM 723 C C . ASP A 1 91 ? -5.102 -16.308 -0.624 1.00 91.88 91 ASP A C 1
ATOM 725 O O . ASP A 1 91 ? -5.075 -16.603 0.572 1.00 91.88 91 ASP A O 1
ATOM 729 N N . LEU A 1 92 ? -5.353 -15.071 -1.055 1.00 93.44 92 LEU A N 1
ATOM 730 C CA . LEU A 1 92 ? -5.591 -13.937 -0.162 1.00 93.44 92 LEU A CA 1
ATOM 731 C C . LEU A 1 92 ? -7.033 -13.915 0.374 1.00 93.44 92 LEU A C 1
ATOM 733 O O . LEU A 1 92 ? -7.288 -13.271 1.388 1.00 93.44 92 LEU A O 1
ATOM 737 N N . GLY A 1 93 ? -7.962 -14.637 -0.264 1.00 95.81 93 GLY A N 1
ATOM 738 C CA . GLY A 1 93 ? -9.387 -14.659 0.081 1.00 95.81 93 GLY A CA 1
ATOM 739 C C . GLY A 1 93 ? -9.677 -14.842 1.579 1.00 95.81 93 GLY A C 1
ATOM 740 O O . GLY A 1 93 ? -10.401 -14.022 2.144 1.00 95.81 93 GLY A O 1
ATOM 741 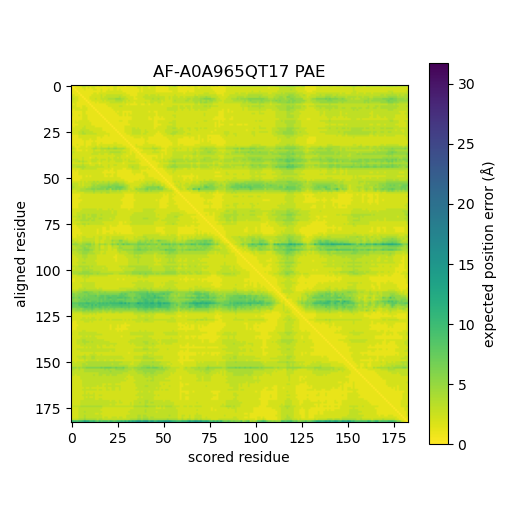N N . PRO A 1 94 ? -9.075 -15.836 2.266 1.00 96.31 94 PRO A N 1
ATOM 742 C CA . PRO A 1 94 ? -9.252 -16.015 3.707 1.00 96.31 94 PRO A CA 1
ATOM 743 C C . PRO A 1 94 ? -8.831 -14.804 4.550 1.00 96.31 94 PRO A C 1
ATOM 745 O O . PRO A 1 94 ? -9.492 -14.500 5.534 1.00 96.31 94 PRO A O 1
ATOM 748 N N . ALA A 1 95 ? -7.764 -14.098 4.161 1.00 95.25 95 ALA A N 1
ATOM 749 C CA . ALA A 1 95 ? -7.300 -12.898 4.858 1.00 95.25 95 ALA A CA 1
ATOM 750 C C . ALA A 1 95 ? -8.241 -11.701 4.634 1.00 95.25 95 ALA A C 1
ATOM 752 O O . ALA A 1 95 ? -8.492 -10.940 5.565 1.00 95.25 95 ALA A O 1
ATOM 753 N N . LEU A 1 96 ? -8.782 -11.550 3.418 1.00 96.12 96 LEU A N 1
ATOM 754 C CA . LEU A 1 96 ? -9.741 -10.486 3.079 1.00 96.12 96 LEU A CA 1
ATOM 755 C C . LEU A 1 96 ? -11.080 -10.652 3.810 1.00 96.12 96 LEU A C 1
ATOM 757 O O . LEU A 1 96 ? -11.722 -9.661 4.151 1.00 96.12 96 LEU A O 1
ATOM 761 N N . ALA A 1 97 ? -11.495 -11.898 4.045 1.00 96.50 97 ALA A N 1
ATOM 762 C CA . ALA A 1 97 ? -12.765 -12.244 4.681 1.00 96.50 97 ALA A CA 1
ATOM 763 C C . ALA A 1 97 ? -12.655 -12.514 6.194 1.00 96.50 97 ALA A C 1
ATOM 765 O O . ALA A 1 97 ? -13.618 -12.981 6.805 1.00 96.50 97 ALA A O 1
ATOM 766 N N . ASP A 1 98 ? -11.493 -12.274 6.808 1.00 98.00 98 ASP A N 1
ATOM 767 C CA . ASP A 1 98 ? -11.260 -12.657 8.198 1.00 98.00 98 ASP A CA 1
ATOM 768 C C . ASP A 1 98 ? -12.095 -11.801 9.175 1.00 98.00 98 ASP A C 1
ATOM 770 O O . ASP A 1 98 ? -12.046 -10.565 9.134 1.00 98.00 98 ASP A O 1
ATOM 774 N N . PRO A 1 99 ? -12.837 -12.421 10.112 1.00 97.62 99 PRO A N 1
ATOM 775 C CA . PRO A 1 99 ? -13.693 -11.691 11.044 1.00 97.62 99 PRO A CA 1
ATOM 776 C C . PRO A 1 99 ? -12.924 -10.748 11.978 1.00 97.62 99 PRO A C 1
ATOM 778 O O . PRO A 1 99 ? -13.512 -9.789 12.476 1.00 97.62 99 PRO A O 1
ATOM 781 N N . ARG A 1 100 ? -11.619 -10.964 12.205 1.00 97.94 100 ARG A N 1
ATOM 782 C CA . ARG A 1 100 ? -10.789 -10.078 13.043 1.00 97.94 100 ARG A CA 1
ATOM 783 C C . ARG A 1 100 ? -10.677 -8.670 12.472 1.00 97.94 100 ARG A C 1
ATOM 785 O O . ARG A 1 100 ? -10.505 -7.719 13.232 1.00 97.94 100 ARG A O 1
ATOM 792 N N . THR A 1 101 ? -10.773 -8.525 11.152 1.00 98.06 101 THR A N 1
ATOM 793 C CA . THR A 1 101 ? -10.653 -7.229 10.478 1.00 98.06 101 THR A CA 1
ATOM 794 C C . THR A 1 101 ? -11.974 -6.742 9.905 1.00 98.06 101 THR A C 1
ATOM 796 O O . THR A 1 101 ? -12.008 -5.604 9.451 1.00 98.06 101 THR A O 1
ATOM 799 N N . ALA A 1 102 ? -13.058 -7.524 9.951 1.00 96.50 102 ALA A N 1
ATOM 800 C CA . ALA A 1 102 ? -14.330 -7.219 9.284 1.00 96.50 102 ALA A CA 1
ATOM 801 C C . ALA A 1 102 ? -14.884 -5.813 9.586 1.00 96.50 102 ALA A C 1
ATOM 803 O O . ALA A 1 102 ? -15.313 -5.107 8.678 1.00 96.50 102 ALA A O 1
ATOM 804 N N . ASP A 1 103 ? -14.791 -5.369 10.841 1.00 96.81 103 ASP A N 1
ATOM 805 C CA . ASP A 1 103 ? -15.347 -4.087 11.290 1.00 96.81 103 ASP A CA 1
ATOM 806 C C . ASP A 1 103 ? -14.359 -2.904 11.213 1.00 96.81 103 ASP A C 1
ATOM 808 O O . ASP A 1 103 ? -14.655 -1.808 11.709 1.00 96.81 103 ASP A O 1
ATOM 812 N N . ALA A 1 104 ? -13.157 -3.117 10.671 1.00 98.44 104 ALA A N 1
ATOM 813 C CA . ALA A 1 104 ? -12.100 -2.112 10.615 1.00 98.44 104 ALA A CA 1
ATOM 814 C C . ALA A 1 104 ? -12.251 -1.154 9.423 1.00 98.44 104 ALA A C 1
ATOM 816 O O . ALA A 1 104 ? -12.639 -1.551 8.325 1.00 98.44 104 ALA A O 1
ATOM 817 N N . ASP A 1 105 ? -11.884 0.110 9.626 1.00 98.75 105 ASP A N 1
ATOM 818 C CA . ASP A 1 105 ? -11.842 1.120 8.563 1.00 98.75 105 ASP A CA 1
ATOM 819 C C . ASP A 1 105 ? -10.449 1.189 7.910 1.00 98.75 105 ASP A C 1
ATOM 821 O O . ASP A 1 105 ? -10.322 1.482 6.721 1.00 98.75 105 ASP A O 1
ATOM 825 N N . LEU A 1 106 ? -9.411 0.886 8.696 1.00 98.81 106 LEU A N 1
ATOM 826 C CA . LEU A 1 106 ? -8.045 0.620 8.259 1.00 98.81 106 LEU A CA 1
ATOM 827 C C . LEU A 1 106 ? -7.616 -0.731 8.832 1.00 98.81 106 LEU A C 1
ATOM 829 O O . LEU A 1 106 ? -7.751 -0.963 10.033 1.00 98.81 106 LEU A O 1
ATOM 833 N N . TRP A 1 107 ? -7.058 -1.609 8.011 1.00 98.75 107 TRP A N 1
ATOM 834 C CA . TRP A 1 107 ? -6.528 -2.877 8.484 1.00 98.75 107 TRP A CA 1
ATOM 835 C C . TRP A 1 107 ? -5.206 -3.244 7.831 1.00 98.75 107 TRP A C 1
ATOM 837 O O . TRP A 1 107 ? -4.837 -2.718 6.784 1.00 98.75 107 TRP A O 1
ATOM 847 N N . GLY A 1 108 ? -4.471 -4.134 8.483 1.00 98.12 108 GLY A N 1
ATOM 848 C CA . GLY A 1 108 ? -3.199 -4.635 7.989 1.00 98.12 108 GLY A CA 1
ATOM 849 C C . GLY A 1 108 ? -2.990 -6.085 8.380 1.00 98.12 108 GLY A C 1
ATOM 850 O O . GLY A 1 108 ? -3.802 -6.699 9.070 1.00 98.12 108 GLY A O 1
ATOM 851 N N . MET A 1 109 ? -1.875 -6.644 7.940 1.00 97.31 109 MET A N 1
ATOM 852 C CA . MET A 1 109 ? -1.538 -8.023 8.280 1.00 97.31 109 MET A CA 1
ATOM 853 C C . MET A 1 109 ? -1.005 -8.129 9.709 1.00 97.31 109 MET A C 1
ATOM 855 O O . MET A 1 109 ? -1.402 -9.035 10.430 1.00 97.31 109 MET A O 1
ATOM 859 N N . VAL A 1 110 ? -0.165 -7.180 10.132 1.00 97.50 110 VAL A N 1
ATOM 860 C CA . VAL A 1 110 ? 0.497 -7.184 11.444 1.00 97.50 110 VAL A CA 1
ATOM 861 C C . VAL A 1 110 ? 0.307 -5.834 12.133 1.00 97.50 110 VAL A C 1
ATOM 863 O O . VAL A 1 110 ? 0.596 -4.791 11.536 1.00 97.50 110 VAL A O 1
ATOM 866 N N . LEU A 1 111 ? -0.145 -5.862 13.387 1.00 97.62 111 LEU A N 1
ATOM 867 C CA . LEU A 1 111 ? -0.141 -4.728 14.306 1.00 97.62 111 LEU A CA 1
ATOM 868 C C . LEU A 1 111 ? 1.129 -4.789 15.159 1.00 97.62 111 LEU A C 1
ATOM 870 O O . LEU A 1 111 ? 1.286 -5.668 15.988 1.00 97.62 111 LEU A O 1
ATOM 874 N N . SER A 1 112 ? 2.027 -3.832 14.979 1.00 96.31 112 SER A N 1
ATOM 875 C CA . SER A 1 112 ? 3.284 -3.727 15.714 1.00 96.31 112 SER A CA 1
ATOM 876 C C . SER A 1 112 ? 3.188 -2.659 16.802 1.00 96.31 112 SER A C 1
ATOM 878 O O . SER A 1 112 ? 2.617 -1.593 16.580 1.00 96.31 112 SER A O 1
ATOM 880 N N . ASP A 1 113 ? 3.810 -2.898 17.958 1.00 94.19 113 ASP A N 1
ATOM 881 C CA . ASP A 1 113 ? 4.068 -1.871 18.984 1.00 94.19 113 ASP A CA 1
ATOM 882 C C . ASP A 1 113 ? 5.565 -1.527 19.086 1.00 94.19 113 ASP A C 1
ATOM 884 O O . ASP A 1 113 ? 6.085 -1.112 20.120 1.00 94.19 113 ASP A O 1
ATOM 888 N N . GLN A 1 114 ? 6.318 -1.732 18.003 1.00 91.50 114 GLN A N 1
ATOM 889 C CA . GLN A 1 114 ? 7.732 -1.371 17.967 1.00 91.50 114 GLN A CA 1
ATOM 890 C C . GLN A 1 114 ? 7.916 0.135 17.767 1.00 91.50 114 GLN A C 1
ATOM 892 O O . GLN A 1 114 ? 7.216 0.788 16.996 1.00 91.50 114 GLN A O 1
ATOM 897 N N . ALA A 1 115 ? 8.904 0.706 18.448 1.00 89.81 115 ALA A N 1
ATOM 898 C CA . ALA A 1 115 ? 9.327 2.070 18.180 1.00 89.81 115 ALA A CA 1
ATOM 899 C C . ALA A 1 115 ? 10.132 2.138 16.870 1.00 89.81 115 ALA A C 1
ATOM 901 O O . ALA A 1 115 ? 10.891 1.220 16.559 1.00 89.81 115 ALA A O 1
ATOM 902 N N . ALA A 1 116 ? 10.056 3.263 16.150 1.00 89.00 116 ALA A N 1
ATOM 903 C CA . ALA A 1 116 ? 10.798 3.450 14.895 1.00 89.00 116 ALA A CA 1
ATOM 904 C C . ALA A 1 116 ? 12.326 3.322 15.061 1.00 89.00 116 ALA A C 1
ATOM 906 O O . ALA A 1 116 ? 13.041 2.964 14.127 1.00 89.00 116 ALA A O 1
ATOM 907 N N . ALA A 1 117 ? 12.838 3.646 16.252 1.00 89.31 117 ALA A N 1
ATOM 908 C CA . ALA A 1 117 ? 14.238 3.503 16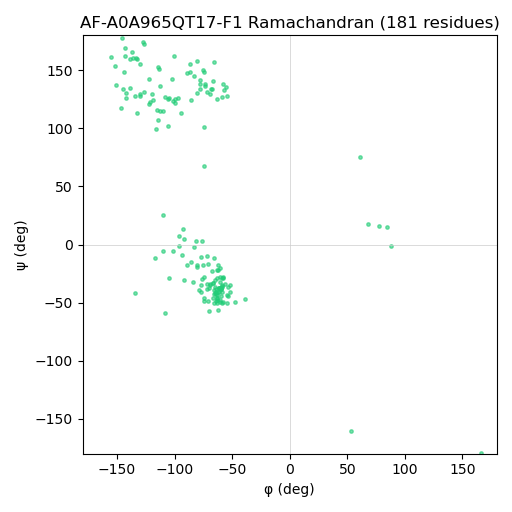.622 1.00 89.31 117 ALA A CA 1
ATOM 909 C C . ALA A 1 117 ? 14.388 3.365 18.141 1.00 89.31 117 ALA A C 1
ATOM 911 O O . ALA A 1 117 ? 13.517 3.768 18.917 1.00 89.31 117 ALA A O 1
ATOM 912 N N . ARG A 1 118 ? 15.541 2.852 18.583 1.00 86.44 118 ARG A N 1
ATOM 913 C CA . ARG A 1 118 ? 15.883 2.755 20.007 1.00 86.44 118 ARG A CA 1
ATOM 914 C C . ARG A 1 118 ? 15.770 4.130 20.682 1.00 86.44 118 ARG A C 1
ATOM 916 O O . ARG A 1 118 ? 16.371 5.096 20.223 1.00 86.44 118 ARG A O 1
ATOM 923 N N . GLY A 1 119 ? 15.023 4.201 21.784 1.00 87.81 119 GLY A N 1
ATOM 924 C CA . GLY A 1 119 ? 14.805 5.437 22.549 1.00 87.81 119 GLY A CA 1
ATOM 925 C C . GLY A 1 119 ? 13.617 6.293 22.088 1.00 87.81 119 GLY A C 1
ATOM 926 O O . GLY A 1 119 ? 13.348 7.320 22.706 1.00 87.81 119 GLY A O 1
ATOM 927 N N . ARG A 1 120 ? 12.889 5.888 21.039 1.00 88.44 120 ARG A N 1
ATOM 928 C CA . ARG A 1 120 ? 11.578 6.457 20.677 1.00 88.44 120 ARG A CA 1
ATOM 929 C C . ARG A 1 120 ? 10.456 5.727 21.439 1.00 88.44 120 ARG A C 1
ATOM 931 O O . ARG A 1 120 ? 10.655 4.575 21.826 1.00 88.44 120 ARG A O 1
ATOM 938 N N . PRO A 1 121 ? 9.293 6.365 21.663 1.00 88.56 121 PRO A N 1
ATOM 939 C CA . PRO A 1 121 ? 8.148 5.687 22.261 1.00 88.56 121 PRO A CA 1
ATOM 940 C C . PRO A 1 121 ? 7.589 4.608 21.324 1.00 88.56 121 PRO A C 1
ATOM 942 O O . PRO A 1 121 ? 7.492 4.816 20.113 1.00 88.56 121 PRO A O 1
ATOM 945 N N . CYS A 1 122 ? 7.194 3.481 21.911 1.00 92.19 122 CYS A N 1
ATOM 946 C CA . CYS A 1 122 ? 6.364 2.470 21.266 1.00 92.19 122 CYS A CA 1
ATOM 947 C C . CYS A 1 122 ? 4.957 3.030 21.038 1.00 92.19 122 CYS A C 1
ATOM 949 O O . CYS A 1 122 ? 4.398 3.703 21.912 1.00 92.19 122 CYS A O 1
ATOM 951 N N . ARG A 1 123 ? 4.426 2.823 19.833 1.00 94.31 123 ARG A N 1
ATOM 952 C CA . ARG A 1 123 ? 3.078 3.243 19.454 1.00 94.31 123 ARG A CA 1
ATOM 953 C C . ARG A 1 123 ? 2.481 2.152 18.565 1.00 94.31 123 ARG A C 1
ATOM 955 O O . ARG A 1 123 ? 3.087 1.868 17.528 1.00 94.31 123 ARG A O 1
ATOM 962 N N . PRO A 1 124 ? 1.295 1.613 18.895 1.00 95.56 124 PRO A N 1
ATOM 963 C CA . PRO A 1 124 ? 0.642 0.614 18.062 1.00 95.56 124 PRO A CA 1
ATOM 964 C C . PRO A 1 124 ? 0.376 1.142 16.649 1.00 95.56 124 PRO A C 1
ATOM 966 O O . PRO A 1 124 ? -0.231 2.207 16.486 1.00 95.56 124 PRO A O 1
ATOM 969 N N . HIS A 1 125 ? 0.826 0.405 15.639 1.00 98.00 125 HIS A N 1
ATOM 970 C CA . HIS A 1 125 ? 0.694 0.757 14.229 1.00 98.00 125 HIS A CA 1
ATOM 971 C C . HIS A 1 125 ? 0.644 -0.482 13.339 1.00 98.00 125 HIS A C 1
ATOM 973 O O . HIS A 1 125 ? 1.182 -1.533 13.675 1.00 98.00 125 HIS A O 1
ATOM 979 N N . LEU A 1 126 ? 0.012 -0.357 12.177 1.00 98.38 126 LEU A N 1
ATOM 980 C CA . LEU A 1 126 ? 0.074 -1.393 11.153 1.00 98.38 126 LEU A CA 1
ATOM 981 C C . LEU A 1 126 ? 1.400 -1.315 10.402 1.00 98.38 126 LEU A C 1
ATOM 983 O O . LEU A 1 126 ? 1.838 -0.225 10.030 1.00 98.38 126 LEU A O 1
ATOM 987 N N . GLN A 1 127 ? 2.007 -2.467 10.126 1.00 96.94 127 GLN A N 1
ATOM 988 C CA . GLN A 1 127 ? 3.156 -2.522 9.224 1.00 96.94 127 GLN A CA 1
ATOM 989 C C . GLN A 1 127 ? 2.729 -2.174 7.793 1.00 96.94 127 GLN A C 1
ATOM 991 O O . GLN A 1 127 ? 1.730 -2.687 7.289 1.00 96.94 127 GLN A O 1
ATOM 996 N N . SER A 1 128 ? 3.492 -1.311 7.121 1.00 95.75 128 SER A N 1
ATOM 997 C CA . SER A 1 128 ? 3.025 -0.677 5.882 1.00 95.75 128 SER A CA 1
ATOM 998 C C . SER A 1 128 ? 3.080 -1.564 4.637 1.00 95.75 128 SER A C 1
ATOM 1000 O O . SER A 1 128 ? 2.471 -1.217 3.631 1.00 95.75 128 SER A O 1
ATOM 1002 N N . TRP A 1 129 ? 3.730 -2.732 4.686 1.00 96.06 129 TRP A N 1
ATOM 1003 C CA . TRP A 1 129 ? 3.796 -3.649 3.538 1.00 96.06 129 TRP A CA 1
ATOM 1004 C C . TRP A 1 129 ? 2.421 -4.174 3.091 1.00 96.06 129 TRP A C 1
ATOM 1006 O O . TRP A 1 129 ? 2.287 -4.631 1.955 1.00 96.06 129 TRP A O 1
ATOM 1016 N N . PHE A 1 130 ? 1.399 -4.072 3.950 1.00 97.75 130 PHE A N 1
ATOM 1017 C CA . PHE A 1 130 ? 0.001 -4.296 3.600 1.00 97.75 130 PHE A CA 1
ATOM 1018 C C . PHE A 1 130 ? -0.922 -3.384 4.418 1.00 97.75 130 PHE A C 1
ATOM 1020 O O . PHE A 1 130 ? -1.024 -3.527 5.637 1.00 97.75 130 PHE A O 1
ATOM 1027 N N . LEU A 1 131 ? -1.653 -2.500 3.736 1.00 98.50 131 LEU A N 1
ATOM 1028 C CA . LEU A 1 131 ? -2.653 -1.604 4.321 1.00 98.50 131 LEU A CA 1
ATOM 1029 C C . LEU A 1 131 ? -3.945 -1.645 3.499 1.00 98.50 131 LEU A C 1
ATOM 1031 O O . LEU A 1 131 ? -3.965 -1.182 2.360 1.00 98.50 131 LEU A O 1
ATOM 1035 N N . GLY A 1 132 ? -5.028 -2.159 4.071 1.00 98.56 132 GLY A N 1
ATOM 1036 C CA . GLY A 1 132 ? -6.374 -2.096 3.508 1.00 98.56 132 GLY A CA 1
ATOM 1037 C C . GLY A 1 132 ? -7.173 -0.941 4.107 1.00 98.56 132 GLY A C 1
ATOM 1038 O O . GLY A 1 132 ? -7.287 -0.819 5.323 1.00 98.56 132 GLY A O 1
ATOM 1039 N N . MET A 1 133 ? -7.720 -0.075 3.260 1.00 98.75 133 MET A N 1
ATOM 1040 C CA . MET A 1 133 ? -8.499 1.101 3.656 1.00 98.75 133 MET A CA 1
ATOM 1041 C C . MET A 1 133 ? -9.909 0.974 3.094 1.00 98.75 133 MET A C 1
ATOM 1043 O O . MET A 1 133 ? -10.061 0.832 1.882 1.00 98.75 133 MET A O 1
ATOM 1047 N N . ARG A 1 134 ? -10.937 1.048 3.943 1.00 98.69 134 ARG A N 1
ATOM 1048 C CA . ARG A 1 134 ? -12.337 0.848 3.534 1.00 98.69 134 ARG A CA 1
ATOM 1049 C C . ARG A 1 134 ? -13.102 2.148 3.358 1.00 98.69 134 ARG A C 1
ATOM 1051 O O . ARG A 1 134 ? -12.710 3.187 3.891 1.00 98.69 134 ARG A O 1
ATOM 1058 N N . ARG A 1 135 ? -14.229 2.069 2.644 1.00 98.25 135 ARG A N 1
ATOM 1059 C CA . ARG A 1 135 ? -15.084 3.184 2.202 1.00 98.25 135 ARG A CA 1
ATOM 1060 C C . ARG A 1 135 ? -15.240 4.299 3.235 1.00 98.25 135 ARG A C 1
ATOM 1062 O O . ARG A 1 135 ? -15.076 5.464 2.893 1.00 98.25 135 ARG A O 1
ATOM 1069 N N . ARG A 1 136 ? -15.510 3.959 4.502 1.00 98.31 136 ARG A N 1
ATOM 1070 C CA . ARG A 1 136 ? -15.713 4.957 5.565 1.00 98.31 136 ARG A CA 1
ATOM 1071 C C . ARG A 1 136 ? -14.480 5.830 5.794 1.00 98.31 136 ARG A C 1
ATOM 1073 O O . ARG A 1 136 ? -14.633 7.030 5.988 1.00 98.31 136 ARG A O 1
ATOM 1080 N N . LEU A 1 137 ? -13.285 5.238 5.770 1.00 98.75 137 LEU A N 1
ATOM 1081 C CA . LEU A 1 137 ? -12.026 5.974 5.834 1.00 98.75 137 LEU A CA 1
ATOM 1082 C C . LEU A 1 137 ? -11.730 6.659 4.502 1.00 98.75 137 LEU A C 1
ATOM 1084 O O . LEU A 1 137 ? -11.392 7.834 4.513 1.00 98.75 137 LEU A O 1
ATOM 1088 N N . LEU A 1 138 ? -11.882 5.960 3.371 1.00 98.56 138 LEU A N 1
ATOM 1089 C CA . LEU A 1 138 ? -11.589 6.512 2.043 1.00 98.56 138 LEU A CA 1
ATOM 1090 C C . LEU A 1 138 ? -12.349 7.820 1.793 1.00 98.56 138 LEU A C 1
ATOM 1092 O O . LEU A 1 138 ? -11.746 8.788 1.356 1.00 98.56 138 LEU A O 1
ATOM 1096 N N . SER A 1 139 ? -13.631 7.882 2.158 1.00 97.81 139 SER A N 1
ATOM 1097 C CA . SER A 1 139 ? -14.478 9.072 1.999 1.00 97.81 139 SER A CA 1
ATOM 1098 C C . SER A 1 139 ? -14.309 10.131 3.100 1.00 97.81 139 SER A C 1
ATOM 1100 O O . SER A 1 139 ? -15.041 11.122 3.112 1.00 97.81 139 SER A O 1
ATOM 1102 N N . ALA A 1 140 ? -13.395 9.939 4.054 1.00 98.25 140 ALA A N 1
ATOM 1103 C CA . ALA A 1 140 ? -13.223 10.845 5.183 1.00 98.25 140 ALA A CA 1
ATOM 1104 C C . ALA A 1 140 ? -12.220 11.972 4.891 1.00 98.25 140 ALA A C 1
ATOM 1106 O O . ALA A 1 140 ? -11.189 11.728 4.258 1.00 98.25 140 ALA A O 1
ATOM 1107 N N . PRO A 1 141 ? -12.410 13.174 5.473 1.00 98.31 141 PRO A N 1
ATOM 1108 C CA . PRO A 1 141 ? -11.402 14.235 5.427 1.00 98.31 141 PRO A CA 1
ATOM 1109 C C . PRO A 1 141 ? -10.031 13.774 5.934 1.00 98.31 141 PRO A C 1
ATOM 1111 O O . PRO A 1 141 ? -9.015 14.109 5.339 1.00 98.31 141 PRO A O 1
ATOM 1114 N N . ALA A 1 142 ? -10.000 12.921 6.964 1.00 98.31 142 ALA A N 1
ATOM 1115 C CA . ALA A 1 142 ? -8.762 12.372 7.509 1.00 98.31 142 ALA A CA 1
ATOM 1116 C C . ALA A 1 142 ? -7.936 11.598 6.463 1.00 98.31 142 ALA A C 1
ATOM 1118 O O . ALA A 1 142 ? -6.707 11.661 6.488 1.00 98.31 142 ALA A O 1
ATOM 1119 N N . PHE A 1 143 ? -8.572 10.885 5.529 1.00 98.56 143 PHE A N 1
ATOM 1120 C CA . PHE A 1 143 ? -7.848 10.214 4.450 1.00 98.56 143 PHE A CA 1
ATOM 1121 C C . PHE A 1 143 ? -7.178 11.236 3.528 1.00 98.56 143 PHE A C 1
ATOM 1123 O O . PHE A 1 143 ? -5.968 11.159 3.297 1.00 98.56 143 PHE A O 1
ATOM 1130 N N . GLU A 1 144 ? -7.940 12.225 3.063 1.00 97.75 144 GLU A N 1
ATOM 1131 C CA . GLU A 1 144 ? -7.431 13.283 2.188 1.00 97.75 144 GLU A CA 1
ATOM 1132 C C . GLU A 1 144 ? -6.313 14.088 2.854 1.00 97.75 144 GLU A C 1
ATOM 1134 O O . GLU A 1 144 ? -5.244 14.265 2.271 1.00 97.75 144 GLU A O 1
ATOM 1139 N N . GLU A 1 145 ? -6.504 14.518 4.100 1.00 98.19 145 GLU A N 1
ATOM 1140 C CA . GLU A 1 145 ? -5.511 15.261 4.882 1.00 98.19 145 GLU A CA 1
ATOM 1141 C C . GLU A 1 145 ? -4.166 14.534 4.955 1.00 98.19 145 GLU A C 1
ATOM 1143 O O . GLU A 1 145 ? -3.115 15.146 4.750 1.00 98.19 145 GLU A O 1
ATOM 1148 N N . PHE A 1 146 ? -4.180 13.221 5.201 1.00 98.56 146 PHE A N 1
ATOM 1149 C CA . PHE A 1 146 ? -2.948 12.446 5.275 1.00 98.56 146 PHE A CA 1
ATOM 1150 C C . PHE A 1 146 ? -2.294 12.296 3.898 1.00 98.56 146 PHE A C 1
ATOM 1152 O O . PHE A 1 146 ? -1.138 12.686 3.703 1.00 98.56 146 PHE A O 1
ATOM 1159 N N . TRP A 1 147 ? -3.023 11.749 2.921 1.00 98.12 147 TRP A N 1
ATOM 1160 C CA . TRP A 1 147 ? -2.444 11.379 1.628 1.00 98.12 147 TRP A CA 1
ATOM 1161 C C . TRP A 1 147 ? -2.043 12.598 0.794 1.00 98.12 147 TRP A C 1
ATOM 1163 O O . TRP A 1 147 ? -1.002 12.580 0.129 1.00 98.12 147 TRP A O 1
ATOM 1173 N N . THR A 1 148 ? -2.779 13.708 0.889 1.00 96.88 148 THR A N 1
ATOM 1174 C CA . THR A 1 148 ? -2.385 14.973 0.250 1.00 96.88 148 THR A CA 1
ATOM 1175 C C . THR A 1 148 ? -1.185 15.633 0.925 1.00 96.88 148 THR A C 1
ATOM 1177 O O . THR A 1 148 ? -0.530 16.454 0.277 1.00 96.88 148 THR A O 1
ATOM 1180 N N . ALA A 1 149 ? -0.824 15.255 2.158 1.00 97.56 149 ALA A N 1
ATOM 1181 C CA . ALA A 1 149 ? 0.352 15.738 2.884 1.00 97.56 149 ALA A CA 1
ATOM 1182 C C . ALA A 1 149 ? 1.600 14.845 2.729 1.00 97.56 149 ALA A C 1
ATOM 1184 O O . ALA A 1 149 ? 2.697 15.262 3.111 1.00 97.56 149 ALA A O 1
ATOM 1185 N N . VAL A 1 150 ? 1.485 13.652 2.131 1.00 97.94 150 VAL A N 1
ATOM 1186 C CA . VAL A 1 150 ? 2.635 12.765 1.874 1.00 97.94 150 VAL A CA 1
ATOM 1187 C C . VAL A 1 150 ? 3.625 13.432 0.914 1.00 97.94 150 VAL A C 1
ATOM 1189 O O . VAL A 1 150 ? 3.277 13.851 -0.197 1.00 97.94 150 VAL A O 1
ATOM 1192 N N . ARG A 1 151 ? 4.891 13.529 1.316 1.00 96.81 151 ARG A N 1
ATOM 1193 C CA . ARG A 1 151 ? 6.003 14.137 0.572 1.00 96.81 151 ARG A CA 1
ATOM 1194 C C . ARG A 1 151 ? 7.235 13.232 0.690 1.00 96.81 151 ARG A C 1
ATOM 1196 O O . ARG A 1 151 ? 7.309 12.417 1.601 1.00 96.81 151 ARG A O 1
ATOM 1203 N N . PRO A 1 152 ? 8.224 13.359 -0.200 1.00 96.31 152 PRO A N 1
ATOM 1204 C CA . PRO A 1 152 ? 9.521 12.747 0.045 1.00 96.31 152 PRO A CA 1
ATOM 1205 C C . PRO A 1 152 ? 10.105 13.213 1.380 1.00 96.31 152 PRO A C 1
ATOM 1207 O O . PRO A 1 152 ? 10.064 14.406 1.683 1.00 96.31 152 PRO A O 1
ATOM 1210 N N . LEU A 1 153 ? 10.644 12.276 2.160 1.00 95.19 153 LEU A N 1
ATOM 1211 C CA . LEU A 1 153 ? 11.345 12.566 3.409 1.00 95.19 153 LEU A CA 1
ATOM 1212 C C . LEU A 1 153 ? 12.826 12.183 3.293 1.00 95.19 153 LEU A C 1
ATOM 1214 O O . LEU A 1 153 ? 13.149 11.292 2.504 1.00 95.19 153 LEU A O 1
ATOM 1218 N N . PRO A 1 154 ? 13.721 12.838 4.057 1.00 90.88 154 PRO A N 1
ATOM 1219 C CA . PRO A 1 154 ? 15.164 12.658 3.902 1.00 90.88 154 PRO A CA 1
ATOM 1220 C C . PRO A 1 154 ? 15.662 11.260 4.271 1.00 90.88 154 PRO A C 1
ATOM 1222 O O . PRO A 1 154 ? 16.631 10.785 3.683 1.00 90.88 154 PRO A O 1
ATOM 1225 N N . THR A 1 155 ? 15.030 10.603 5.248 1.00 92.62 155 THR A N 1
ATOM 1226 C CA . THR A 1 155 ? 15.494 9.308 5.753 1.00 92.62 155 THR A CA 1
ATOM 1227 C C . THR A 1 155 ? 14.379 8.268 5.820 1.00 92.62 155 THR A C 1
ATOM 1229 O O . THR A 1 155 ? 13.200 8.590 5.975 1.00 92.62 155 THR A O 1
ATOM 1232 N N . LYS A 1 156 ? 14.763 6.984 5.771 1.00 91.12 156 LYS A N 1
ATOM 1233 C CA . LYS A 1 156 ? 13.841 5.863 6.015 1.00 91.12 156 LYS A CA 1
ATOM 1234 C C . LYS A 1 156 ? 13.210 5.939 7.409 1.00 91.12 156 LYS A C 1
ATOM 1236 O O . LYS A 1 156 ? 12.047 5.592 7.568 1.00 91.12 156 LYS A O 1
ATOM 1241 N N . LEU A 1 157 ? 13.955 6.423 8.405 1.00 93.44 157 LEU A N 1
ATOM 1242 C CA . LEU A 1 157 ? 13.432 6.601 9.757 1.00 93.44 157 LEU A CA 1
ATOM 1243 C C . LEU A 1 157 ? 12.303 7.639 9.790 1.00 93.44 157 LEU A C 1
ATOM 1245 O O . LEU A 1 157 ? 11.290 7.403 10.440 1.00 93.44 157 LEU A O 1
ATOM 1249 N N . ASP A 1 158 ? 12.439 8.742 9.048 1.00 94.44 158 ASP A N 1
ATOM 1250 C CA . ASP A 1 158 ? 11.381 9.753 8.940 1.00 94.44 158 ASP A CA 1
ATOM 1251 C C . ASP A 1 158 ? 10.131 9.188 8.257 1.00 94.44 158 ASP A C 1
ATOM 1253 O O . ASP A 1 158 ? 9.014 9.517 8.651 1.00 94.44 158 ASP A O 1
ATOM 1257 N N . VAL A 1 159 ? 10.307 8.315 7.258 1.00 94.94 159 VAL A N 1
ATOM 1258 C CA . VAL A 1 159 ? 9.201 7.590 6.610 1.00 94.94 159 VAL A CA 1
ATOM 1259 C C . VAL A 1 159 ? 8.487 6.678 7.602 1.00 94.94 159 VAL A C 1
ATOM 1261 O O . VAL A 1 159 ? 7.263 6.714 7.672 1.00 94.94 159 VAL A O 1
ATOM 1264 N N . ILE A 1 160 ? 9.220 5.907 8.405 1.00 94.38 160 ILE A N 1
ATOM 1265 C CA . ILE A 1 160 ? 8.611 5.034 9.418 1.00 94.38 160 ILE A CA 1
ATOM 1266 C C . ILE A 1 160 ? 7.855 5.875 10.455 1.00 94.38 160 ILE A C 1
ATOM 1268 O O . ILE A 1 160 ? 6.680 5.635 10.714 1.00 94.38 160 ILE A O 1
ATOM 1272 N N . GLU A 1 161 ? 8.496 6.903 11.009 1.00 95.56 161 GLU A N 1
ATOM 1273 C CA . GLU A 1 161 ? 7.914 7.732 12.066 1.00 95.56 161 GLU A CA 1
ATOM 1274 C C . GLU A 1 161 ? 6.676 8.498 11.577 1.00 95.56 161 GLU A C 1
ATOM 1276 O O . GLU A 1 161 ? 5.629 8.481 12.225 1.00 95.56 161 GLU A O 1
ATOM 1281 N N . ARG A 1 162 ? 6.779 9.172 10.426 1.00 96.31 162 ARG A N 1
ATOM 1282 C CA . ARG A 1 162 ? 5.725 10.062 9.929 1.00 96.31 162 ARG A CA 1
ATOM 1283 C C . ARG A 1 162 ? 4.639 9.327 9.160 1.00 96.31 162 ARG A C 1
ATOM 1285 O O . ARG A 1 162 ? 3.499 9.790 9.164 1.00 96.31 162 ARG A O 1
ATOM 1292 N N . TYR A 1 163 ? 4.988 8.246 8.468 1.00 97.31 163 TYR A N 1
ATOM 1293 C CA . TYR A 1 163 ? 4.062 7.561 7.578 1.00 97.31 163 TYR A CA 1
ATOM 1294 C C . TYR A 1 163 ? 3.612 6.213 8.118 1.00 97.31 163 TYR A C 1
ATOM 1296 O O . TYR A 1 163 ? 2.423 6.070 8.351 1.00 97.31 163 TYR A O 1
ATOM 1304 N N . GLU A 1 164 ? 4.496 5.256 8.391 1.00 96.81 164 GLU A N 1
ATOM 1305 C CA . GLU A 1 164 ? 4.048 3.945 8.895 1.00 96.81 164 GLU A CA 1
ATOM 1306 C C . GLU A 1 164 ? 3.345 4.064 10.259 1.00 96.81 164 GLU A C 1
ATOM 1308 O O . GLU A 1 164 ? 2.165 3.727 10.405 1.00 96.81 164 GLU A O 1
ATOM 1313 N N . ILE A 1 165 ? 4.033 4.646 11.242 1.00 97.31 165 ILE A N 1
ATOM 1314 C CA . ILE A 1 165 ? 3.474 4.859 12.577 1.00 97.31 165 ILE A CA 1
ATOM 1315 C C . ILE A 1 165 ? 2.466 6.010 12.553 1.00 97.31 165 ILE A C 1
ATOM 1317 O O . ILE A 1 165 ? 1.336 5.875 13.032 1.00 97.31 165 ILE A O 1
ATOM 1321 N N . GLY A 1 166 ? 2.858 7.135 11.949 1.00 97.62 166 GLY A N 1
ATOM 1322 C CA . GLY A 1 166 ? 2.038 8.340 11.906 1.00 97.62 166 GLY A CA 1
ATOM 1323 C C . GLY A 1 166 ? 0.685 8.153 11.213 1.00 97.62 166 GLY A C 1
ATOM 1324 O O . GLY A 1 166 ? -0.288 8.767 11.648 1.00 97.62 166 GLY A O 1
ATOM 1325 N N . TYR A 1 167 ? 0.570 7.285 10.200 1.00 98.44 167 TYR A N 1
ATOM 1326 C CA . TYR A 1 167 ? -0.718 7.024 9.547 1.00 98.44 167 TYR A CA 1
ATOM 1327 C C . TYR A 1 167 ? -1.703 6.325 10.481 1.00 98.44 167 TYR A C 1
ATOM 1329 O O . TYR A 1 167 ? -2.850 6.753 10.608 1.00 98.44 167 TYR A O 1
ATOM 1337 N N . SER A 1 168 ? -1.240 5.295 11.191 1.00 98.31 168 SER A N 1
ATOM 1338 C CA . SER A 1 168 ? -2.066 4.575 12.163 1.00 98.31 168 SER A CA 1
ATOM 1339 C C . SER A 1 168 ? -2.516 5.501 13.298 1.00 98.31 168 SER A C 1
ATOM 1341 O O . SER A 1 168 ? -3.679 5.489 13.701 1.00 98.31 168 SER A O 1
ATOM 1343 N N . GLU A 1 169 ? -1.627 6.371 13.789 1.00 97.81 169 GLU A N 1
ATOM 1344 C CA . GLU A 1 169 ? -2.001 7.383 14.780 1.00 97.81 169 GLU A CA 1
ATOM 1345 C C . GLU A 1 169 ? -3.029 8.380 14.246 1.00 97.81 169 GLU A C 1
ATOM 1347 O O . GLU A 1 169 ? -4.000 8.682 14.941 1.00 97.81 169 GLU A O 1
ATOM 1352 N N . HIS A 1 170 ? -2.821 8.888 13.032 1.00 98.50 170 HIS A N 1
ATOM 1353 C CA . HIS A 1 170 ? -3.711 9.844 12.379 1.00 98.50 170 HIS A CA 1
ATOM 1354 C C . HIS A 1 170 ? -5.126 9.278 12.233 1.00 98.50 170 HIS A C 1
ATOM 1356 O O . HIS A 1 170 ? -6.095 9.890 12.681 1.00 98.50 170 HIS A O 1
ATOM 1362 N N . VAL A 1 171 ? -5.236 8.060 11.701 1.00 98.56 171 VAL A N 1
ATOM 1363 C CA . VAL A 1 171 ? -6.513 7.361 11.506 1.00 98.56 171 VAL A CA 1
ATOM 1364 C C . VAL A 1 171 ? -7.207 7.088 12.843 1.00 98.56 171 VAL A C 1
ATOM 1366 O O . VAL A 1 171 ? -8.398 7.368 12.992 1.00 98.56 171 VAL A O 1
ATOM 1369 N N . ARG A 1 172 ? -6.464 6.633 13.860 1.00 97.75 172 ARG A N 1
ATOM 1370 C CA . ARG A 1 172 ? -7.020 6.385 15.199 1.00 97.75 172 ARG A CA 1
ATOM 1371 C C . ARG A 1 172 ? -7.508 7.667 15.875 1.00 97.75 172 ARG A C 1
ATOM 1373 O O . ARG A 1 172 ? -8.577 7.667 16.480 1.00 97.75 172 ARG A O 1
ATOM 1380 N N . ARG A 1 173 ? -6.756 8.769 15.770 1.00 98.19 173 ARG A N 1
ATOM 1381 C CA . ARG A 1 173 ? -7.147 10.081 16.327 1.00 98.19 173 ARG A CA 1
ATOM 1382 C C . ARG A 1 173 ? -8.391 10.650 15.649 1.00 98.19 173 ARG A C 1
ATOM 1384 O O . ARG A 1 173 ? -9.175 11.317 16.313 1.00 98.19 173 ARG A O 1
ATOM 1391 N N . ALA A 1 174 ? -8.595 10.341 14.372 1.00 98.44 174 ALA A N 1
ATOM 1392 C CA . ALA A 1 174 ? -9.808 10.686 13.638 1.00 98.44 174 ALA A CA 1
ATOM 1393 C C . ALA A 1 174 ? -11.022 9.786 13.974 1.00 98.44 174 ALA A C 1
ATOM 1395 O O . ALA A 1 174 ? -12.091 9.965 13.396 1.00 98.44 174 ALA A O 1
ATOM 1396 N N . GLY A 1 175 ? -10.890 8.839 14.914 1.00 98.38 175 GLY A N 1
ATOM 1397 C CA . GLY A 1 175 ? -11.997 8.010 15.409 1.00 98.38 175 GLY A CA 1
ATOM 1398 C C . GLY A 1 175 ? -12.307 6.774 14.559 1.00 98.38 175 GLY A C 1
ATOM 1399 O O . GLY A 1 175 ? -13.370 6.170 14.713 1.00 98.38 175 GLY A O 1
ATOM 1400 N N . PHE A 1 176 ? -11.405 6.386 13.658 1.00 98.69 176 PHE A N 1
ATOM 1401 C CA . PHE A 1 176 ? -11.554 5.187 12.835 1.00 98.69 176 PHE A CA 1
ATOM 1402 C C . PHE A 1 176 ? -11.024 3.940 13.542 1.00 98.69 176 PHE A C 1
ATOM 1404 O O . PHE A 1 176 ? -10.072 3.996 14.327 1.00 98.69 176 PHE A O 1
ATOM 1411 N N . ARG A 1 177 ? -11.650 2.795 13.257 1.00 98.38 177 ARG A N 1
ATOM 1412 C CA . ARG A 1 177 ? -11.250 1.501 13.803 1.00 98.38 177 ARG A CA 1
ATOM 1413 C C . ARG A 1 177 ? -10.072 0.950 13.008 1.00 98.38 177 ARG A C 1
ATOM 1415 O O . ARG A 1 177 ? -10.133 0.864 11.783 1.00 98.38 177 ARG A O 1
ATOM 1422 N N . ILE A 1 178 ? -9.038 0.537 13.735 1.00 98.44 178 ILE A N 1
ATOM 1423 C CA . ILE A 1 178 ? -7.857 -0.135 13.195 1.00 98.44 178 ILE A CA 1
ATOM 1424 C C . ILE A 1 178 ? -7.842 -1.577 13.697 1.00 98.44 178 ILE A C 1
ATOM 1426 O O . ILE A 1 178 ? -8.094 -1.802 14.881 1.00 98.44 178 ILE A O 1
ATOM 1430 N N . ALA A 1 179 ? -7.548 -2.536 12.821 1.00 98.38 179 ALA A N 1
ATOM 1431 C CA . ALA A 1 179 ? -7.365 -3.940 13.191 1.00 98.38 179 ALA A CA 1
ATOM 1432 C C . ALA A 1 179 ? -6.254 -4.602 12.367 1.00 98.38 179 ALA A C 1
ATOM 1434 O O . ALA A 1 179 ? -5.890 -4.116 11.298 1.00 98.38 179 ALA A O 1
ATOM 1435 N N . ALA A 1 180 ? -5.745 -5.734 12.840 1.00 98.38 180 ALA A N 1
ATOM 1436 C CA . ALA A 1 180 ? -4.830 -6.572 12.078 1.00 98.38 180 ALA A CA 1
ATOM 1437 C C . ALA A 1 180 ? -5.185 -8.050 12.219 1.00 98.38 180 ALA A C 1
ATOM 1439 O O . ALA A 1 180 ? -5.952 -8.431 13.104 1.00 98.38 180 ALA A O 1
ATOM 1440 N N . LEU A 1 181 ? -4.616 -8.878 11.343 1.00 97.44 181 LEU A N 1
ATOM 1441 C CA . LEU A 1 181 ? -4.726 -10.331 11.466 1.00 97.44 181 LEU A CA 1
ATOM 1442 C C . LEU A 1 181 ? -3.795 -10.885 12.545 1.00 97.44 181 LEU A C 1
ATOM 1444 O O . LEU A 1 181 ? -4.157 -11.844 13.221 1.00 97.44 181 LEU A O 1
ATOM 1448 N N . TYR A 1 182 ? -2.623 -10.289 12.718 1.00 96.06 182 TYR A N 1
ATOM 1449 C CA . TYR A 1 182 ? -1.590 -10.742 13.645 1.00 96.06 182 TYR A CA 1
ATOM 1450 C C . TYR A 1 182 ? -1.034 -9.567 14.462 1.00 96.06 182 TYR A C 1
ATOM 1452 O O . TYR A 1 182 ? -1.180 -8.410 14.056 1.00 96.06 182 TYR A O 1
ATOM 1460 N N . ASP A 1 183 ? -0.397 -9.877 15.587 1.00 87.88 183 ASP A N 1
ATOM 1461 C CA . ASP A 1 183 ? 0.271 -8.967 16.525 1.00 87.88 183 ASP A CA 1
ATOM 1462 C C . ASP A 1 183 ? 1.742 -9.353 16.782 1.00 87.88 183 ASP A C 1
ATOM 1464 O O . ASP A 1 183 ? 2.094 -10.547 16.630 1.00 87.88 183 ASP A O 1
#

Mean predicted aligned error: 2.81 Å